Protein AF-A0A3M2CM77-F1 (afdb_monomer)

Secondary structure (DSSP, 8-state):
---------HHHHHHHHHHHHHHHHHHHHHHHHHHHHHHHHHHHSSB--GGGGG--S-TT-SS-SS-TTGGG-B--B-TTT-S--SS-B-TTTSSS-----SSPPPTT-B--SS-SS-TTPBBPTTSPBPEEEETTEEEETTTTEEE-STTTT--SSEEEEE-TTTTSS-TT-EEEEESPPP---EEEEEESTT-EE-SSS-GGG-SS---SSPPPPSEEEETT-EEEEEEES--SS-TT-EEEETTEE---EEEE-SSEEEEEPPTT--EEEEEEEEETTEEPPPEEEEEE-----S------

Nearest PDB structures (foldseek):
  9cgt-assembly1_A  TM=7.234E-01  e=8.329E-04  Niallia circulans
  6aij-assembly1_A  TM=5.170E-01  e=3.655E-05  Paenibacillus macerans
  4jcl-assembly1_A  TM=5.150E-01  e=3.441E-05  Paenibacillus macerans
  5cgt-assembly1_A  TM=5.111E-01  e=7.843E-04  Niallia circulans
  6cgt-assembly1_A  TM=4.700E-01  e=5.057E-03  Niallia circulans

Mean predicted aligned error: 8.44 Å

Foldseek 3Di:
DDDDDDDDPPPVVVVVVVVVVLLVVLLVVQVLLQVLQVVQCVQQLWGAASLALAEDPDPPDPPDQDHQPPPHGFWTHRQQAQATALGHHNQCPDPRHDPDNSDHADPPQFACDPDDAGGSAGAGPQRAGWWKGALQATQGRPFSFHFCPQVGNVDQAIWIKDCPNVNHNDPRIDIDGDGDGHNAFAWRDKDFPFKDADDRGDCLRHSNNPPDDDDDARIEGEAQTKMKIFDAQCAQDCPQKFWDWAPDTQDQWDDDGRTITIGGGHQPDAAWGWTWMDDDPDIYRTGTYGYHHPDPDDPPPDDD

pLDDT: mean 85.24, std 16.32, range [36.62, 98.56]

Radius of gyration: 23.26 Å; Cα contacts (8 Å, |Δi|>4): 661; chains: 1; bounding box: 72×48×80 Å

Sequence (304 aa):
MRGQKRTPLASASFLLGVVLLARAAYAQEMAIIADALNVCALDTTYYVTPEALNDTDDPNANPLYDYISDGGGTWVVPPSEGRFLPTRVNLLTSYHRWRGPYLTFQPGRTQAGIQPYDQGSPLDPWGSPYYLFSPLGLLRGDSGSVTLELYGDFFDRYALVSLGRDGVQSSDDLIYTFGPGVTSFALTSLRGPQVERLGSGLQSLSAAGSQGSPPTPDFRVPAGSVLTIRGVNLGSVQGTARVMWGDIELTNISNWTSREVTVTLPQSLHGLAQLYFIRDAQQTNPIFLEIVDYTAATDWSLYE

Solvent-accessible surface area (backbone atoms only — not comparable to full-atom values): 16755 Å² total; per-residue (Å²): 137,86,83,81,84,83,77,84,72,65,65,61,59,50,53,52,50,54,53,52,53,50,52,53,57,49,55,48,51,51,49,52,54,50,49,29,40,52,52,43,23,71,47,41,59,26,33,62,50,74,38,50,36,50,35,59,91,58,96,77,54,83,91,70,70,61,52,49,56,47,99,64,14,31,53,35,22,42,57,47,54,45,40,38,45,68,56,55,44,36,31,78,76,40,94,39,35,64,79,46,50,57,42,83,73,60,90,90,38,41,36,85,48,84,60,98,54,49,46,37,19,44,38,39,99,68,68,40,57,58,42,48,29,21,43,50,6,30,56,37,61,86,66,27,28,3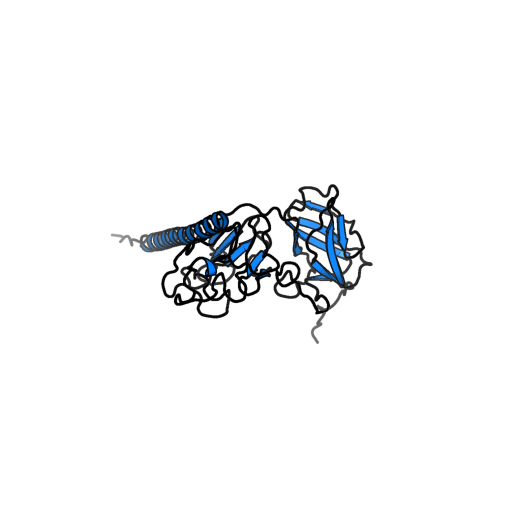2,24,51,50,84,73,18,55,72,43,77,33,27,29,42,34,35,36,38,84,83,62,45,91,56,92,73,40,48,76,47,76,45,82,64,58,51,67,34,53,33,64,52,49,76,43,45,98,62,53,43,73,50,75,65,46,43,65,65,44,26,16,66,60,76,83,83,63,82,84,69,47,37,29,38,31,40,28,48,39,61,40,35,42,30,34,36,62,60,36,72,47,56,85,76,48,44,46,28,47,58,93,43,74,61,78,53,62,82,45,54,32,36,46,41,34,32,35,45,43,56,68,86,47,68,49,76,36,41,36,32,40,38,41,86,97,44,63,32,48,51,42,38,37,27,28,37,77,70,72,93,75,91,83,76,80,71,91,126

Structure (mmCIF, N/CA/C/O backbone):
data_AF-A0A3M2CM77-F1
#
_entry.id   AF-A0A3M2CM77-F1
#
loop_
_atom_site.group_PDB
_atom_site.id
_atom_site.type_symbol
_atom_site.label_atom_id
_atom_site.label_alt_id
_atom_site.label_comp_id
_atom_site.label_asym_id
_atom_site.label_entity_id
_atom_site.label_seq_id
_atom_site.pdbx_PDB_ins_code
_atom_site.Cartn_x
_atom_site.Cartn_y
_atom_site.Cartn_z
_atom_site.occupancy
_atom_site.B_iso_or_equiv
_atom_site.auth_seq_id
_atom_site.auth_comp_id
_atom_site.auth_asym_id
_atom_site.auth_atom_id
_atom_site.pdbx_PDB_model_num
ATOM 1 N N . MET A 1 1 ? -47.331 -2.397 -53.137 1.00 39.34 1 MET A N 1
ATOM 2 C CA . MET A 1 1 ? -45.966 -2.926 -52.918 1.00 39.34 1 MET A CA 1
ATOM 3 C C . MET A 1 1 ? -45.332 -2.137 -51.780 1.00 39.34 1 MET A C 1
ATOM 5 O O . MET A 1 1 ? -45.137 -0.939 -51.924 1.00 39.34 1 MET A O 1
ATOM 9 N N . ARG A 1 2 ? -45.149 -2.759 -50.608 1.00 37.44 2 ARG A N 1
ATOM 10 C CA . ARG A 1 2 ? -44.671 -2.104 -49.377 1.00 37.44 2 ARG A CA 1
ATOM 11 C C . ARG A 1 2 ? -43.145 -2.245 -49.319 1.00 37.44 2 ARG A C 1
ATOM 13 O O . ARG A 1 2 ? -42.649 -3.363 -49.246 1.00 37.44 2 ARG A O 1
ATOM 20 N N . GLY A 1 3 ? -42.421 -1.130 -49.406 1.00 36.72 3 GLY A N 1
ATOM 21 C CA . GLY A 1 3 ? -40.960 -1.097 -49.325 1.00 36.72 3 GLY A CA 1
ATOM 22 C C . GLY A 1 3 ? -40.474 -1.353 -47.899 1.00 36.72 3 GLY A C 1
ATOM 23 O O . GLY A 1 3 ? -40.824 -0.624 -46.973 1.00 36.72 3 GLY A O 1
ATOM 24 N N . GLN A 1 4 ? -39.675 -2.401 -47.730 1.00 41.00 4 GLN A N 1
ATOM 25 C CA . GLN A 1 4 ? -39.045 -2.787 -46.473 1.00 41.00 4 GLN A CA 1
ATOM 26 C C . GLN A 1 4 ? -37.793 -1.916 -46.262 1.00 41.00 4 GLN A C 1
ATOM 28 O O . GLN A 1 4 ? -36.785 -2.092 -46.944 1.00 41.00 4 GLN A O 1
ATOM 33 N N . LYS A 1 5 ? -37.855 -0.944 -45.341 1.00 42.97 5 LYS A N 1
ATOM 34 C CA . LYS A 1 5 ? -36.669 -0.198 -44.888 1.00 42.97 5 LYS A CA 1
ATOM 35 C C . LYS A 1 5 ? -35.782 -1.145 -44.074 1.00 42.97 5 LYS A C 1
ATOM 37 O O . LYS A 1 5 ? -36.190 -1.603 -43.012 1.00 42.97 5 LYS A O 1
ATOM 42 N N . ARG A 1 6 ? -34.582 -1.442 -44.579 1.00 45.00 6 ARG A N 1
ATOM 43 C CA . ARG A 1 6 ? -33.525 -2.128 -43.824 1.00 45.00 6 ARG A CA 1
ATOM 44 C C . ARG A 1 6 ? -32.882 -1.132 -42.856 1.00 45.00 6 ARG A C 1
ATOM 46 O O . ARG A 1 6 ? -32.352 -0.113 -43.287 1.00 45.00 6 ARG A O 1
ATOM 53 N N . THR A 1 7 ? -32.954 -1.419 -41.563 1.00 49.59 7 THR A N 1
ATOM 54 C CA . THR A 1 7 ? -32.218 -0.734 -40.491 1.00 49.59 7 THR A CA 1
ATOM 55 C C . THR A 1 7 ? -30.748 -1.184 -40.476 1.00 49.59 7 THR A C 1
ATOM 57 O O . THR A 1 7 ? -30.478 -2.361 -40.732 1.00 49.59 7 THR A O 1
ATOM 60 N N . PRO A 1 8 ? -29.776 -0.300 -40.178 1.00 44.91 8 PRO A N 1
ATOM 61 C CA . PRO A 1 8 ? -28.363 -0.660 -40.180 1.00 44.91 8 PRO A CA 1
ATOM 62 C C . PRO A 1 8 ? -27.966 -1.275 -38.828 1.00 44.91 8 PRO A C 1
ATOM 64 O O . PRO A 1 8 ? -27.719 -0.559 -37.865 1.00 44.91 8 PRO A O 1
ATOM 67 N N . LEU A 1 9 ? -27.871 -2.607 -38.752 1.00 44.34 9 LEU A N 1
ATOM 68 C CA . LEU A 1 9 ? -27.299 -3.308 -37.586 1.00 44.34 9 LEU A CA 1
ATOM 69 C C . LEU A 1 9 ? -25.754 -3.354 -37.588 1.00 44.34 9 LEU A C 1
ATOM 71 O O . LEU A 1 9 ? -25.153 -3.762 -36.601 1.00 44.34 9 LEU A O 1
ATOM 75 N N . ALA A 1 10 ? -25.088 -2.934 -38.667 1.00 46.38 10 ALA A N 1
ATOM 76 C CA . ALA A 1 10 ? -23.649 -3.161 -38.843 1.00 46.38 10 ALA A CA 1
ATOM 77 C C . ALA A 1 10 ? -22.735 -2.189 -38.064 1.00 46.38 10 ALA A C 1
ATOM 79 O O . ALA A 1 10 ? -21.590 -2.527 -37.779 1.00 46.38 10 ALA A O 1
ATOM 80 N N . SER A 1 11 ? -23.214 -0.995 -37.695 1.00 46.34 11 SER A N 1
ATOM 81 C CA . SER A 1 11 ? -22.338 0.053 -37.139 1.00 46.34 11 SER A CA 1
ATOM 82 C C . SER A 1 11 ? -22.063 -0.094 -35.636 1.00 46.34 11 SER A C 1
ATOM 84 O O . SER A 1 11 ? -21.008 0.323 -35.169 1.00 46.34 11 SER A O 1
ATOM 86 N N . ALA A 1 12 ? -22.981 -0.705 -34.878 1.00 41.75 12 ALA A N 1
ATOM 87 C CA . ALA A 1 12 ? -22.826 -0.896 -33.433 1.00 41.75 12 ALA A CA 1
ATOM 88 C C . ALA A 1 12 ? -21.912 -2.090 -33.100 1.00 41.75 12 ALA A C 1
ATOM 90 O O . ALA A 1 12 ? -21.056 -1.983 -32.228 1.00 41.75 12 ALA A O 1
ATOM 91 N N . SER A 1 13 ? -22.032 -3.202 -33.837 1.00 45.47 13 SER A N 1
ATOM 92 C CA . SER A 1 13 ? -21.181 -4.386 -33.641 1.00 45.47 13 SER A CA 1
ATOM 93 C C . SER A 1 13 ? -19.718 -4.150 -34.027 1.00 45.47 13 SER A C 1
ATOM 95 O O . SER A 1 13 ? -18.834 -4.750 -33.425 1.00 45.47 13 SER A O 1
ATOM 97 N N . PHE A 1 14 ? -19.447 -3.259 -34.986 1.00 42.81 14 PHE A N 1
ATOM 98 C CA . PHE A 1 14 ? -18.078 -2.907 -35.372 1.00 42.81 14 PHE A CA 1
ATOM 99 C C . PHE A 1 14 ? -17.399 -2.015 -34.323 1.00 42.81 14 PHE A C 1
ATOM 101 O O . PHE A 1 14 ? -16.266 -2.288 -33.935 1.00 42.81 14 PHE A O 1
ATOM 108 N N . LEU A 1 15 ? -18.110 -1.011 -33.788 1.00 48.00 15 LEU A N 1
ATOM 109 C CA . LEU A 1 15 ? -17.606 -0.194 -32.677 1.00 48.00 15 LEU A CA 1
ATOM 110 C C . LEU A 1 15 ? -17.345 -1.043 -31.424 1.00 48.00 15 LEU A C 1
ATOM 112 O O . LEU A 1 15 ? -16.303 -0.898 -30.794 1.00 48.00 15 LEU A O 1
ATOM 116 N N . LEU A 1 16 ? -18.260 -1.961 -31.094 1.00 49.06 16 LEU A N 1
ATOM 117 C CA . LEU A 1 16 ? -18.109 -2.854 -29.944 1.00 49.06 16 LEU A CA 1
ATOM 118 C C . LEU A 1 16 ? -16.906 -3.801 -30.111 1.00 49.06 16 LEU A C 1
ATOM 120 O O . LEU A 1 16 ? -16.164 -4.021 -29.159 1.00 49.06 16 LEU A O 1
ATOM 124 N N . GLY A 1 17 ? -16.674 -4.312 -31.327 1.00 36.62 17 GLY A N 1
ATOM 125 C CA . GLY A 1 17 ? -15.521 -5.159 -31.646 1.00 36.62 17 GLY A CA 1
ATOM 126 C C . GLY A 1 17 ? -14.177 -4.430 -31.547 1.00 36.62 17 GLY A C 1
ATOM 127 O O . GLY A 1 17 ? -13.227 -4.980 -30.998 1.00 36.62 17 GLY A O 1
ATOM 128 N N . VAL A 1 18 ? -14.098 -3.178 -32.010 1.00 53.25 18 VAL A N 1
ATOM 129 C CA . VAL A 1 18 ? -12.880 -2.350 -31.903 1.00 53.25 18 VAL A CA 1
ATOM 130 C C . VAL A 1 18 ? -12.582 -1.982 -30.446 1.00 53.25 18 VAL A C 1
ATOM 132 O O . VAL A 1 18 ? -11.432 -2.065 -30.022 1.00 53.25 18 VAL A O 1
ATOM 135 N N . VAL A 1 19 ? -13.607 -1.650 -29.653 1.00 57.06 19 VAL A N 1
ATOM 136 C CA . VAL A 1 19 ? -13.452 -1.350 -28.219 1.00 57.06 19 VAL A CA 1
ATOM 137 C C . VAL A 1 19 ? -12.998 -2.586 -27.430 1.00 57.06 19 VAL A C 1
ATOM 139 O O . VAL A 1 19 ? -12.111 -2.468 -26.587 1.00 57.06 19 VAL A O 1
ATOM 142 N N . LEU A 1 20 ? -13.535 -3.779 -27.722 1.00 57.12 20 LEU A N 1
ATOM 143 C CA . LEU A 1 20 ? -13.089 -5.020 -27.071 1.00 57.12 20 LEU A CA 1
ATOM 144 C C . LEU A 1 20 ? -11.639 -5.391 -27.421 1.00 57.12 20 LEU A C 1
ATOM 146 O O . LEU A 1 20 ? -10.888 -5.794 -26.535 1.00 57.12 20 LEU A O 1
ATOM 150 N N . LEU A 1 21 ? -11.241 -5.252 -28.691 1.00 56.47 21 LEU A N 1
ATOM 151 C CA . LEU A 1 21 ? -9.872 -5.544 -29.137 1.00 56.47 21 LEU A CA 1
ATOM 152 C C . LEU A 1 21 ? -8.853 -4.581 -28.518 1.00 56.47 21 LEU A C 1
ATOM 154 O O . LEU A 1 21 ? -7.779 -5.011 -28.103 1.00 56.47 21 LEU A O 1
ATOM 158 N N . ALA A 1 22 ? -9.210 -3.301 -28.403 1.00 58.28 22 ALA A N 1
ATOM 159 C CA . ALA A 1 22 ? -8.385 -2.300 -27.741 1.00 58.28 22 ALA A CA 1
ATOM 160 C C . ALA A 1 22 ? -8.212 -2.634 -26.248 1.00 58.28 22 ALA A C 1
ATOM 162 O O . ALA A 1 22 ? -7.089 -2.750 -25.769 1.00 58.28 22 ALA A O 1
ATOM 163 N N . ARG A 1 23 ? -9.306 -2.935 -25.532 1.00 65.88 23 ARG A N 1
ATOM 164 C CA . ARG A 1 23 ? -9.262 -3.324 -24.110 1.00 65.88 23 ARG A CA 1
ATOM 165 C C . ARG A 1 23 ? -8.375 -4.553 -23.856 1.00 65.88 23 ARG A C 1
ATOM 167 O O . ARG A 1 23 ? -7.672 -4.595 -22.852 1.00 65.88 23 ARG A O 1
ATOM 174 N N . ALA A 1 24 ? -8.372 -5.524 -24.773 1.00 67.25 24 ALA A N 1
ATOM 175 C CA . ALA A 1 24 ? -7.515 -6.709 -24.693 1.00 67.25 24 ALA A CA 1
ATOM 176 C C . ALA A 1 24 ? -6.024 -6.392 -24.920 1.00 67.25 24 ALA A C 1
ATOM 178 O O . ALA A 1 24 ? -5.176 -6.911 -24.198 1.00 67.25 24 ALA A O 1
ATOM 179 N N . ALA A 1 25 ? -5.697 -5.516 -25.875 1.00 67.19 25 ALA A N 1
ATOM 180 C CA . ALA A 1 25 ? -4.322 -5.067 -26.100 1.00 67.19 25 ALA A CA 1
ATOM 181 C C . ALA A 1 25 ? -3.767 -4.260 -24.910 1.00 67.19 25 ALA A C 1
ATOM 183 O O . ALA A 1 25 ? -2.585 -4.349 -24.599 1.00 67.19 25 ALA A O 1
ATOM 184 N N . TYR A 1 26 ? -4.617 -3.516 -24.204 1.00 77.19 26 TYR A N 1
ATOM 185 C CA . TYR A 1 26 ? -4.196 -2.697 -23.061 1.00 77.19 26 TYR A CA 1
ATOM 186 C C . TYR A 1 26 ? -4.104 -3.488 -21.757 1.00 77.19 26 TYR A C 1
ATOM 188 O O . TYR A 1 26 ? -3.187 -3.275 -20.971 1.00 77.19 26 TYR A O 1
ATOM 196 N N . ALA A 1 27 ? -4.964 -4.493 -21.572 1.00 82.56 27 ALA A N 1
ATOM 197 C CA . ALA A 1 27 ? -4.745 -5.503 -20.540 1.00 82.56 27 ALA A CA 1
ATOM 198 C C . ALA A 1 27 ? -3.404 -6.238 -20.747 1.00 82.56 27 ALA A C 1
ATOM 200 O O . ALA A 1 27 ? -2.727 -6.569 -19.775 1.00 82.56 27 ALA A O 1
ATOM 201 N N . GLN A 1 28 ? -2.986 -6.442 -22.004 1.00 89.12 28 GLN A N 1
ATOM 202 C CA . GLN A 1 28 ? -1.675 -7.007 -22.325 1.00 89.12 28 GLN A CA 1
ATOM 203 C C . GLN A 1 28 ? -0.520 -6.058 -21.961 1.00 89.12 28 GLN A C 1
ATOM 205 O O . GLN A 1 28 ? 0.495 -6.537 -21.462 1.00 89.12 28 GLN A O 1
ATOM 210 N N . GLU A 1 29 ? -0.650 -4.738 -22.159 1.00 91.06 29 GLU A N 1
ATOM 211 C CA . GLU A 1 29 ? 0.365 -3.771 -21.696 1.00 91.06 29 GLU A CA 1
ATOM 212 C C . GLU A 1 29 ? 0.547 -3.838 -20.172 1.00 91.06 29 GLU A C 1
ATOM 214 O O . GLU A 1 29 ? 1.675 -3.938 -19.691 1.00 91.06 29 GLU A O 1
ATOM 219 N N . MET A 1 30 ? -0.550 -3.865 -19.409 1.00 94.94 30 MET A N 1
ATOM 220 C CA . MET A 1 30 ? -0.495 -3.994 -17.947 1.00 94.94 30 MET A CA 1
ATOM 221 C C . MET A 1 30 ? 0.150 -5.314 -17.513 1.00 94.94 30 MET A C 1
ATOM 223 O O . MET A 1 30 ? 0.945 -5.326 -16.575 1.00 94.94 30 MET A O 1
ATOM 227 N N . ALA A 1 31 ? -0.137 -6.412 -18.219 1.00 95.69 31 ALA A N 1
ATOM 228 C CA . ALA A 1 31 ? 0.513 -7.696 -17.977 1.00 95.69 31 ALA A CA 1
ATOM 229 C C . ALA A 1 31 ? 2.031 -7.624 -18.212 1.00 95.69 31 ALA A C 1
ATOM 231 O O . ALA A 1 31 ? 2.792 -8.114 -17.386 1.00 95.69 31 ALA A O 1
ATOM 232 N N . ILE A 1 32 ? 2.480 -6.952 -19.278 1.00 95.69 32 ILE A N 1
ATOM 233 C CA . ILE A 1 32 ? 3.910 -6.762 -19.574 1.00 95.69 32 ILE A CA 1
ATOM 234 C C . ILE A 1 32 ? 4.600 -5.937 -18.478 1.00 95.69 32 ILE A C 1
ATOM 236 O O . ILE A 1 32 ? 5.690 -6.301 -18.041 1.00 95.69 32 ILE A O 1
ATOM 240 N N . ILE A 1 33 ? 3.974 -4.853 -18.004 1.00 96.62 33 ILE A N 1
ATOM 241 C CA . ILE A 1 33 ? 4.519 -4.044 -16.900 1.00 96.62 33 ILE A CA 1
ATOM 242 C C . ILE A 1 33 ? 4.600 -4.885 -15.617 1.00 96.62 33 ILE A C 1
ATOM 244 O O . ILE A 1 33 ? 5.625 -4.882 -14.937 1.00 96.62 33 ILE A O 1
ATOM 248 N N . ALA A 1 34 ? 3.549 -5.642 -15.294 1.00 97.44 34 ALA A N 1
ATOM 249 C CA . ALA A 1 34 ? 3.532 -6.528 -14.132 1.00 97.44 34 ALA A CA 1
ATOM 250 C C . ALA A 1 34 ? 4.599 -7.633 -14.215 1.00 97.44 34 ALA A C 1
ATOM 252 O O . ALA A 1 34 ? 5.249 -7.941 -13.215 1.00 97.44 34 ALA A O 1
ATOM 253 N N . ASP A 1 35 ? 4.814 -8.214 -15.395 1.00 97.88 35 ASP A N 1
ATOM 254 C CA . ASP A 1 35 ? 5.862 -9.208 -15.621 1.00 97.88 35 ASP A CA 1
ATOM 255 C C . ASP A 1 35 ? 7.255 -8.591 -15.469 1.00 97.88 35 ASP A C 1
ATOM 257 O O . ASP A 1 35 ? 8.105 -9.178 -14.801 1.00 97.88 35 ASP A O 1
ATOM 261 N N . ALA A 1 36 ? 7.476 -7.379 -15.987 1.00 97.94 36 ALA A N 1
ATOM 262 C CA . ALA A 1 36 ? 8.719 -6.639 -15.781 1.00 97.94 36 ALA A CA 1
ATOM 263 C C . ALA A 1 36 ? 8.979 -6.359 -14.290 1.00 97.94 36 ALA A C 1
ATOM 265 O O . ALA A 1 36 ? 10.097 -6.562 -13.817 1.00 97.94 36 ALA A O 1
ATOM 266 N N . LEU A 1 37 ? 7.948 -5.988 -13.520 1.00 97.81 37 LEU A N 1
ATOM 267 C CA . LEU A 1 37 ? 8.046 -5.846 -12.062 1.00 97.81 37 LEU A CA 1
ATOM 268 C C . LEU A 1 37 ? 8.407 -7.172 -11.384 1.00 97.81 37 LEU A C 1
ATOM 270 O O . LEU A 1 37 ? 9.258 -7.196 -10.497 1.00 97.81 37 LEU A O 1
ATOM 274 N N . ASN A 1 38 ? 7.803 -8.287 -11.801 1.00 97.62 38 ASN A N 1
ATOM 275 C CA . ASN A 1 38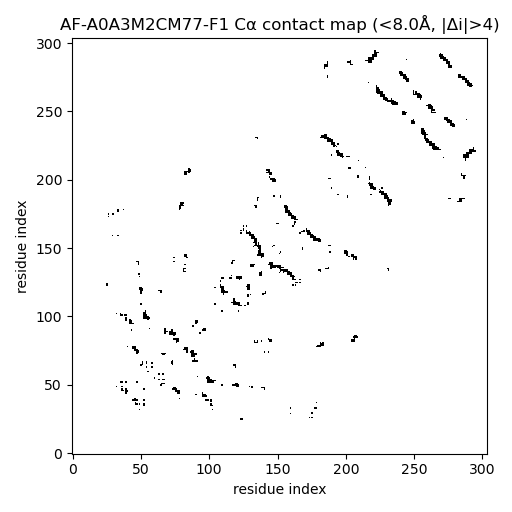 ? 8.127 -9.610 -11.261 1.00 97.62 38 ASN A CA 1
ATOM 276 C C . ASN A 1 38 ? 9.572 -10.022 -11.565 1.00 97.62 38 ASN A C 1
ATOM 278 O O . ASN A 1 38 ? 10.252 -10.519 -10.670 1.00 97.62 38 ASN A O 1
ATOM 282 N N . VAL A 1 39 ? 10.062 -9.792 -12.785 1.00 97.31 39 VAL A N 1
ATOM 283 C CA . VAL A 1 39 ? 11.462 -10.067 -13.149 1.00 97.31 39 VAL A CA 1
ATOM 284 C C . VAL A 1 39 ? 12.411 -9.166 -12.360 1.00 97.31 39 VAL A C 1
ATOM 286 O O . VAL A 1 39 ? 13.368 -9.669 -11.774 1.00 97.31 39 VAL A O 1
ATOM 289 N N . CYS A 1 40 ? 12.097 -7.873 -12.241 1.00 96.81 40 CYS A N 1
ATOM 290 C CA . CYS A 1 40 ? 12.839 -6.948 -11.389 1.00 96.81 40 CYS A CA 1
ATOM 291 C C . CYS A 1 40 ? 12.939 -7.465 -9.950 1.00 96.81 40 CYS A C 1
ATOM 293 O O . CYS A 1 40 ? 14.027 -7.480 -9.375 1.00 96.81 40 CYS A O 1
ATOM 295 N N . ALA A 1 41 ? 11.837 -7.947 -9.374 1.00 96.75 41 ALA A N 1
ATOM 296 C CA . ALA A 1 41 ? 11.839 -8.508 -8.028 1.00 96.75 41 ALA A CA 1
ATOM 297 C C . ALA A 1 41 ? 12.620 -9.823 -7.916 1.00 96.75 41 ALA A C 1
ATOM 299 O O . ALA A 1 41 ? 13.196 -10.086 -6.864 1.00 96.75 41 ALA A O 1
ATOM 300 N N . LEU A 1 42 ? 12.691 -10.640 -8.968 1.00 95.62 42 LEU A N 1
ATOM 301 C CA . LEU A 1 42 ? 13.540 -11.836 -8.972 1.00 95.62 42 LEU A CA 1
ATOM 302 C C . LEU A 1 42 ? 15.031 -11.483 -8.949 1.00 95.62 42 LEU A C 1
ATOM 304 O O . LEU A 1 42 ? 15.800 -12.147 -8.255 1.00 95.62 42 LEU A O 1
ATOM 308 N N . ASP A 1 43 ? 15.435 -10.443 -9.676 1.00 95.88 43 ASP A N 1
ATOM 309 C CA . ASP A 1 43 ? 16.836 -10.024 -9.744 1.00 95.88 43 ASP A CA 1
ATOM 310 C C . ASP A 1 43 ? 17.263 -9.195 -8.526 1.00 95.88 43 ASP A C 1
ATOM 312 O O . ASP A 1 43 ? 18.370 -9.382 -8.017 1.00 95.88 43 ASP A O 1
ATOM 316 N N . THR A 1 44 ? 16.382 -8.309 -8.048 1.00 96.31 44 THR A N 1
ATOM 317 C CA . THR A 1 44 ? 16.694 -7.301 -7.020 1.00 96.31 44 THR A CA 1
ATOM 318 C C . THR A 1 44 ? 16.131 -7.613 -5.641 1.00 96.31 44 THR A C 1
ATOM 320 O O . THR A 1 44 ? 16.518 -6.960 -4.679 1.00 96.31 44 THR A O 1
ATOM 323 N N . THR A 1 45 ? 15.237 -8.599 -5.515 1.00 96.12 45 THR A N 1
ATOM 324 C CA . THR A 1 45 ? 14.384 -8.867 -4.334 1.00 96.12 45 THR A CA 1
ATOM 325 C C . THR A 1 45 ? 13.332 -7.798 -4.033 1.00 96.12 45 THR A C 1
ATOM 327 O O . THR A 1 45 ? 12.580 -7.939 -3.066 1.00 96.12 45 THR A O 1
ATOM 330 N N . TYR A 1 46 ? 13.218 -6.770 -4.878 1.00 96.75 46 TYR A N 1
ATOM 331 C CA . TYR A 1 46 ? 12.310 -5.651 -4.672 1.00 96.75 46 TYR A CA 1
ATOM 332 C C . TYR A 1 46 ? 11.435 -5.360 -5.890 1.00 96.75 46 TYR A C 1
ATOM 334 O O . TYR A 1 46 ? 11.858 -5.477 -7.040 1.00 96.75 46 TYR A O 1
ATOM 342 N N . TYR A 1 47 ? 10.219 -4.893 -5.626 1.00 97.44 47 TYR A N 1
ATOM 343 C CA . TYR A 1 47 ? 9.514 -4.065 -6.590 1.00 97.44 47 TYR A CA 1
ATOM 344 C C . TYR A 1 47 ? 10.053 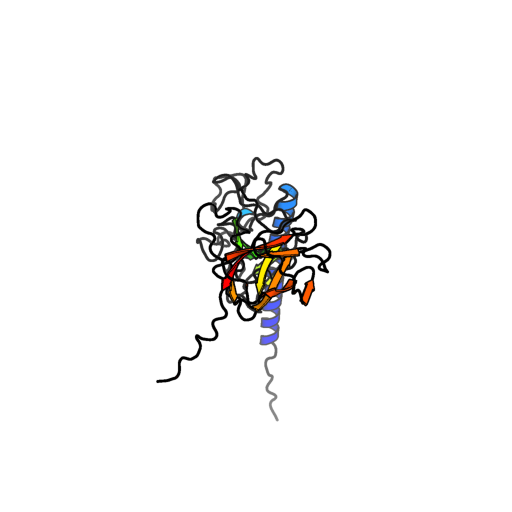-2.637 -6.549 1.00 97.44 47 TYR A C 1
ATOM 346 O O . TYR A 1 47 ? 10.436 -2.127 -5.496 1.00 97.44 47 TYR A O 1
ATOM 354 N N . VAL A 1 48 ? 10.035 -2.004 -7.713 1.00 95.00 48 VAL A N 1
ATOM 355 C CA . VAL A 1 48 ? 10.197 -0.562 -7.903 1.00 95.00 48 VAL A CA 1
ATOM 356 C C . VAL A 1 48 ? 8.885 -0.007 -8.441 1.00 95.00 48 VAL A C 1
ATOM 358 O O . VAL A 1 48 ? 7.992 -0.765 -8.832 1.00 95.00 48 VAL A O 1
ATOM 361 N N . THR A 1 49 ? 8.736 1.305 -8.449 1.00 92.62 49 THR A N 1
ATOM 362 C CA . THR A 1 49 ? 7.634 1.946 -9.161 1.00 92.62 49 THR A CA 1
ATOM 363 C C . THR A 1 49 ? 7.869 1.898 -10.681 1.00 92.62 49 THR A C 1
ATOM 365 O O . THR A 1 49 ? 9.012 1.727 -11.121 1.00 92.62 49 THR A O 1
ATOM 368 N N . PRO A 1 50 ? 6.805 1.918 -11.512 1.00 93.94 50 PRO A N 1
ATOM 369 C CA . PRO A 1 50 ? 6.918 1.577 -12.932 1.00 93.94 50 PRO A CA 1
ATOM 370 C C . PRO A 1 50 ? 7.904 2.441 -13.728 1.00 93.94 50 PRO A C 1
ATOM 372 O O . PRO A 1 50 ? 8.531 1.930 -14.650 1.00 93.94 50 PRO A O 1
ATOM 375 N N . GLU A 1 51 ? 8.065 3.711 -13.371 1.00 90.81 51 GLU A N 1
ATOM 376 C CA . GLU A 1 51 ? 9.007 4.658 -13.968 1.00 90.81 51 GLU A CA 1
ATOM 377 C C . GLU A 1 51 ? 10.453 4.164 -13.962 1.00 90.81 51 GLU A C 1
ATOM 379 O O . GLU A 1 51 ? 11.152 4.435 -14.922 1.00 90.81 51 GLU A O 1
ATOM 384 N N . ALA A 1 52 ? 10.885 3.383 -12.967 1.00 92.06 52 ALA A N 1
ATOM 385 C CA . ALA A 1 52 ? 12.261 2.892 -12.902 1.00 92.06 52 ALA A CA 1
ATOM 386 C C . ALA A 1 52 ? 12.516 1.694 -13.836 1.00 92.06 52 ALA A C 1
ATOM 388 O O . ALA A 1 52 ? 13.658 1.315 -14.071 1.00 92.06 52 ALA A O 1
ATOM 389 N N . LEU A 1 53 ? 11.479 1.042 -14.382 1.00 94.00 53 LEU A N 1
ATOM 390 C CA . LEU A 1 53 ? 11.646 -0.196 -15.164 1.00 94.00 53 LEU A CA 1
ATOM 391 C C . LEU A 1 53 ? 12.421 -0.007 -16.474 1.00 94.00 53 LEU A C 1
ATOM 393 O O . LEU A 1 53 ? 12.955 -0.990 -17.002 1.00 94.00 53 LEU A O 1
ATOM 397 N N . ASN A 1 54 ? 12.470 1.219 -16.997 1.00 91.25 54 ASN A N 1
ATOM 398 C CA . ASN A 1 54 ? 13.216 1.570 -18.204 1.00 91.25 54 ASN A CA 1
ATOM 399 C C . ASN A 1 54 ? 14.651 2.032 -17.934 1.00 91.25 54 ASN A C 1
ATOM 401 O O . ASN A 1 54 ? 15.360 2.332 -18.898 1.00 91.25 54 ASN A O 1
ATOM 405 N N . ASP A 1 55 ? 15.089 2.038 -16.676 1.00 90.94 55 ASP A N 1
ATOM 406 C CA . ASP A 1 55 ? 16.445 2.425 -16.324 1.00 90.94 55 ASP A CA 1
ATOM 407 C C . ASP A 1 55 ? 17.480 1.403 -16.777 1.00 90.94 55 ASP A C 1
ATOM 409 O O . ASP A 1 55 ? 17.319 0.182 -16.666 1.00 90.94 55 ASP A O 1
ATOM 413 N N . THR A 1 56 ? 18.596 1.942 -17.251 1.00 88.50 56 THR A N 1
ATOM 414 C CA . THR A 1 56 ? 19.762 1.180 -17.703 1.00 88.50 56 THR A CA 1
ATOM 415 C C . THR A 1 56 ? 20.895 1.277 -16.678 1.00 88.50 56 THR A C 1
ATOM 417 O O . THR A 1 56 ? 20.692 1.771 -15.574 1.00 88.50 56 THR A O 1
ATOM 420 N N . ASP A 1 57 ? 22.089 0.793 -17.010 1.00 85.88 57 ASP A N 1
ATOM 421 C CA . ASP A 1 57 ? 23.317 1.062 -16.254 1.00 85.88 57 ASP A CA 1
ATOM 422 C C . ASP A 1 57 ? 24.092 2.292 -16.774 1.00 85.88 57 ASP A C 1
ATOM 424 O O . ASP A 1 57 ? 25.154 2.625 -16.236 1.00 85.88 57 ASP A O 1
ATOM 428 N N . ASP A 1 58 ? 23.567 2.983 -17.795 1.00 85.19 58 ASP A N 1
ATOM 429 C CA . ASP A 1 58 ? 24.093 4.253 -18.292 1.00 85.19 58 ASP A CA 1
ATOM 430 C C . ASP A 1 58 ? 23.397 5.440 -17.597 1.00 85.19 58 ASP A C 1
ATOM 432 O O . ASP A 1 58 ? 22.230 5.729 -17.888 1.00 85.19 58 ASP A O 1
ATOM 436 N N . PRO A 1 59 ? 24.108 6.193 -16.734 1.00 78.69 59 PRO A N 1
ATOM 437 C CA . PRO A 1 59 ? 23.563 7.379 -16.076 1.00 78.69 59 PRO A CA 1
ATOM 438 C C . PRO A 1 59 ? 23.324 8.559 -17.033 1.00 78.69 59 PRO A C 1
ATOM 440 O O . PRO A 1 59 ? 22.873 9.610 -16.590 1.00 78.69 59 PRO A O 1
ATOM 443 N N . ASN A 1 60 ? 23.661 8.437 -18.322 1.00 81.62 60 ASN A N 1
ATOM 444 C CA . ASN A 1 60 ? 23.478 9.486 -19.331 1.00 81.62 60 ASN A CA 1
ATOM 445 C C . ASN A 1 60 ? 22.368 9.164 -20.343 1.00 81.62 60 ASN A C 1
ATOM 447 O O . ASN A 1 60 ? 22.273 9.832 -21.378 1.00 81.62 60 ASN A O 1
ATOM 451 N N . ALA A 1 61 ? 21.539 8.149 -20.074 1.00 78.12 61 ALA A N 1
ATOM 452 C CA . ALA A 1 61 ? 20.374 7.847 -20.898 1.00 78.12 61 ALA A CA 1
ATOM 453 C C . ALA A 1 61 ? 19.443 9.075 -21.028 1.00 78.12 61 ALA A C 1
ATOM 455 O O . ALA A 1 61 ? 19.421 9.960 -20.176 1.00 78.12 61 ALA A O 1
ATOM 456 N N . ASN A 1 62 ? 18.681 9.169 -22.122 1.00 73.06 62 ASN A N 1
ATOM 457 C CA . ASN A 1 62 ? 17.786 10.301 -22.378 1.00 73.06 62 ASN A CA 1
ATOM 458 C C . ASN A 1 62 ? 16.421 9.821 -22.915 1.00 73.06 62 ASN A C 1
ATOM 460 O O . ASN A 1 62 ? 16.408 9.120 -23.932 1.00 73.06 62 ASN A O 1
ATOM 464 N N . PRO A 1 63 ? 15.286 10.238 -22.319 1.00 68.00 63 PRO A N 1
ATOM 465 C CA . PRO A 1 63 ? 15.178 11.004 -21.072 1.00 68.00 63 PRO A CA 1
ATOM 466 C C . PRO A 1 63 ? 15.487 10.137 -19.847 1.00 68.00 63 PRO A C 1
ATOM 468 O O . PRO A 1 63 ? 15.084 8.978 -19.797 1.00 68.00 63 PRO A O 1
ATOM 471 N N . LEU A 1 64 ? 16.176 10.716 -18.864 1.00 72.75 64 LEU A N 1
ATOM 472 C CA . LEU A 1 64 ? 16.387 10.122 -17.545 1.00 72.75 64 LEU A CA 1
ATOM 473 C C . LEU A 1 64 ? 15.583 10.931 -16.530 1.00 72.75 64 LEU A C 1
ATOM 475 O O . LEU A 1 64 ? 15.812 12.134 -16.395 1.00 72.75 64 LEU A O 1
ATOM 479 N N . TYR A 1 65 ? 14.608 10.288 -15.890 1.00 74.31 65 TYR A N 1
ATOM 480 C CA . TYR A 1 65 ? 13.683 10.949 -14.965 1.00 74.31 65 TYR A CA 1
ATOM 481 C C . TYR A 1 65 ? 14.016 10.651 -13.494 1.00 74.31 65 TYR A C 1
ATOM 483 O O . TYR A 1 65 ? 14.113 11.593 -12.715 1.00 74.31 65 TYR A O 1
ATOM 491 N N . ASP A 1 66 ? 14.287 9.393 -13.139 1.00 72.69 66 ASP A N 1
ATOM 492 C CA . ASP A 1 66 ? 14.891 8.983 -11.862 1.00 72.69 66 ASP A CA 1
ATOM 493 C C . ASP A 1 66 ? 15.813 7.811 -12.160 1.00 72.69 66 ASP A C 1
ATOM 495 O O . ASP A 1 66 ? 15.336 6.800 -12.647 1.00 72.69 66 ASP A O 1
ATOM 499 N N . TYR A 1 67 ? 17.115 7.956 -11.922 1.00 81.88 67 TYR A N 1
ATOM 500 C CA . TYR A 1 67 ? 18.058 6.865 -12.143 1.00 81.88 67 TYR A CA 1
ATOM 501 C C . TYR A 1 67 ? 18.155 6.014 -10.881 1.00 81.88 67 TYR A C 1
ATOM 503 O O . TYR A 1 67 ? 18.407 6.546 -9.801 1.00 81.88 67 TYR A O 1
ATOM 511 N N . ILE A 1 68 ? 18.101 4.690 -11.012 1.00 88.50 68 ILE A N 1
ATOM 512 C CA . ILE A 1 68 ? 18.205 3.705 -9.914 1.00 88.50 68 ILE A CA 1
ATOM 513 C C . ILE A 1 68 ? 19.369 3.877 -8.914 1.00 88.50 68 ILE A C 1
ATOM 515 O O . ILE A 1 68 ? 19.390 3.216 -7.866 1.00 88.50 68 ILE A O 1
ATOM 519 N N . SER A 1 69 ? 20.368 4.711 -9.211 1.00 87.06 69 SER A N 1
ATOM 520 C CA . SER A 1 69 ? 21.447 5.061 -8.281 1.00 87.06 69 SER A CA 1
ATOM 521 C C . SER A 1 69 ? 21.591 6.555 -7.970 1.00 87.06 69 SER A C 1
ATOM 523 O O . SER A 1 69 ? 22.507 6.912 -7.227 1.00 87.06 69 SER A O 1
ATOM 525 N N . ASP A 1 70 ? 20.752 7.428 -8.526 1.00 81.56 70 ASP A N 1
ATOM 526 C CA . ASP A 1 70 ? 20.837 8.871 -8.286 1.00 81.56 70 ASP A CA 1
ATOM 527 C C . ASP A 1 70 ? 20.394 9.235 -6.863 1.00 81.56 70 ASP A C 1
ATOM 529 O O . ASP A 1 70 ? 19.561 8.568 -6.252 1.00 81.56 70 ASP A O 1
ATOM 533 N N . GLY A 1 71 ? 21.003 10.269 -6.278 1.00 76.75 71 GLY A N 1
ATOM 534 C CA . GLY A 1 71 ? 20.639 10.773 -4.950 1.00 76.75 71 GLY A CA 1
ATOM 535 C C . GLY A 1 71 ? 20.604 9.713 -3.836 1.00 76.75 71 GLY A C 1
ATOM 536 O O . GLY A 1 71 ? 19.794 9.825 -2.916 1.00 76.75 71 GLY A O 1
ATOM 537 N N . GLY A 1 72 ? 21.436 8.667 -3.922 1.00 80.81 72 GLY A N 1
ATOM 538 C CA . GLY A 1 72 ? 21.523 7.594 -2.921 1.00 80.81 72 GLY A CA 1
ATOM 539 C C . GLY A 1 72 ? 20.781 6.294 -3.257 1.00 80.81 72 GLY A C 1
ATOM 540 O O . GLY A 1 72 ? 20.850 5.360 -2.459 1.00 80.81 72 GLY A O 1
ATOM 541 N N . GLY A 1 73 ? 20.127 6.184 -4.418 1.00 90.00 73 GLY A N 1
ATOM 542 C CA . GLY A 1 73 ? 19.423 4.970 -4.853 1.00 90.00 73 GLY A CA 1
ATOM 543 C C . GLY A 1 73 ? 18.002 5.249 -5.318 1.00 90.00 73 GLY A C 1
ATOM 544 O O . GLY A 1 73 ? 17.645 6.401 -5.450 1.00 90.00 73 GLY A O 1
ATOM 545 N N . THR A 1 74 ? 17.167 4.224 -5.474 1.00 91.75 74 THR A N 1
ATOM 546 C CA . THR A 1 74 ? 15.722 4.388 -5.722 1.00 91.75 74 THR A CA 1
ATOM 547 C C . THR A 1 74 ? 14.891 3.853 -4.556 1.00 91.75 74 THR A C 1
ATOM 549 O O . THR A 1 74 ? 15.395 3.125 -3.691 1.00 91.75 74 THR A O 1
ATOM 552 N N . TRP A 1 75 ? 13.622 4.243 -4.489 1.00 92.88 75 TRP A N 1
ATOM 553 C CA . TRP A 1 75 ? 12.691 3.700 -3.510 1.00 92.88 75 TRP A CA 1
ATOM 554 C C . TRP A 1 75 ? 12.258 2.296 -3.919 1.00 92.88 75 TRP A C 1
ATOM 556 O O . TRP A 1 75 ? 11.809 2.053 -5.034 1.00 92.88 75 TRP A O 1
ATOM 566 N N . VAL A 1 76 ? 12.389 1.357 -2.987 1.00 95.25 76 VAL A N 1
ATOM 567 C CA . VAL A 1 76 ? 12.150 -0.062 -3.248 1.00 95.25 76 VAL A CA 1
ATOM 568 C C . VAL A 1 76 ? 11.141 -0.636 -2.268 1.00 95.25 76 VAL A C 1
ATOM 570 O O . VAL A 1 76 ? 11.113 -0.262 -1.094 1.00 95.25 76 VAL A O 1
ATOM 573 N N . VAL A 1 77 ? 10.322 -1.567 -2.747 1.00 96.44 77 VAL A N 1
ATOM 574 C CA . VAL A 1 77 ? 9.264 -2.232 -1.986 1.00 96.44 77 VAL A CA 1
ATOM 575 C C . VAL A 1 77 ? 9.563 -3.727 -1.912 1.00 96.44 77 VAL A C 1
ATOM 577 O O . VAL A 1 77 ? 9.498 -4.409 -2.937 1.00 96.44 77 VAL A O 1
ATOM 580 N N . PRO A 1 78 ? 9.837 -4.293 -0.725 1.00 96.00 78 PRO A N 1
ATOM 581 C CA . PRO A 1 78 ? 9.865 -5.740 -0.564 1.00 96.00 78 PRO A CA 1
ATOM 582 C C . PRO A 1 78 ? 8.478 -6.321 -0.902 1.00 96.00 78 PRO A C 1
ATOM 584 O O . PRO A 1 78 ? 7.485 -5.877 -0.310 1.00 96.00 78 PRO A O 1
ATOM 587 N N . PRO A 1 79 ? 8.366 -7.319 -1.804 1.00 95.81 79 PRO A N 1
ATOM 588 C CA . PRO A 1 79 ? 7.070 -7.851 -2.240 1.00 95.81 79 PRO A CA 1
ATOM 589 C C . PRO A 1 79 ? 6.197 -8.391 -1.098 1.00 95.81 79 PRO A C 1
ATOM 591 O O . PRO A 1 79 ? 4.974 -8.332 -1.146 1.00 95.81 79 PRO A O 1
ATOM 594 N N . SER A 1 80 ? 6.811 -8.909 -0.033 1.00 94.69 80 SER A N 1
ATOM 595 C CA . SER A 1 80 ? 6.094 -9.381 1.156 1.00 94.69 80 SER A CA 1
ATOM 596 C C . SER A 1 80 ? 5.615 -8.256 2.076 1.00 94.69 80 SER A C 1
ATOM 598 O O . SER A 1 80 ? 4.753 -8.496 2.920 1.00 94.69 80 SER A O 1
ATOM 600 N N . GLU A 1 81 ? 6.171 -7.046 1.961 1.00 93.88 81 GLU A N 1
ATOM 601 C CA . GLU A 1 81 ? 5.905 -5.945 2.889 1.00 93.88 81 GLU A CA 1
ATOM 602 C C . GLU A 1 81 ? 4.867 -4.942 2.384 1.00 93.88 81 GLU A C 1
ATOM 604 O O . GLU A 1 81 ? 4.122 -4.391 3.196 1.00 93.88 81 GLU A O 1
ATOM 609 N N . GLY A 1 82 ? 4.788 -4.698 1.074 1.00 94.06 82 GLY A N 1
ATOM 610 C CA . GLY A 1 82 ? 3.795 -3.780 0.502 1.00 94.06 82 GLY A CA 1
ATOM 611 C C . GLY A 1 82 ? 4.060 -2.288 0.723 1.00 94.06 82 GLY A C 1
ATOM 612 O O . GLY A 1 82 ? 3.234 -1.477 0.315 1.00 94.06 82 GLY A O 1
ATOM 613 N N . ARG A 1 83 ? 5.174 -1.913 1.355 1.00 93.56 83 ARG A N 1
ATOM 614 C CA . ARG A 1 83 ? 5.590 -0.523 1.608 1.00 93.56 83 ARG A CA 1
ATOM 615 C C . ARG A 1 83 ? 7.049 -0.320 1.225 1.00 93.56 83 ARG A C 1
ATOM 617 O O . ARG A 1 83 ? 7.804 -1.289 1.152 1.00 93.56 83 ARG A O 1
ATOM 624 N N . PHE A 1 84 ? 7.437 0.932 1.025 1.00 94.25 84 PHE A N 1
ATOM 625 C CA . PHE A 1 84 ? 8.824 1.284 0.753 1.00 94.25 84 PHE A CA 1
ATOM 626 C C . PHE A 1 84 ? 9.729 1.017 1.958 1.00 94.25 84 PHE A C 1
ATOM 628 O O . PHE A 1 84 ? 9.314 1.164 3.112 1.00 94.25 84 PHE A O 1
ATOM 635 N N . LEU A 1 85 ? 10.979 0.634 1.688 1.00 92.62 85 LEU A N 1
ATOM 636 C CA . LEU A 1 85 ? 12.020 0.629 2.713 1.00 92.62 85 LEU A CA 1
ATOM 637 C C . LEU A 1 85 ? 12.292 2.057 3.211 1.00 92.62 85 LEU A C 1
ATOM 639 O O . LEU A 1 85 ? 12.229 2.978 2.403 1.00 92.62 85 LEU A O 1
ATOM 643 N N . PRO A 1 86 ? 12.691 2.252 4.486 1.00 88.88 86 PRO A N 1
ATOM 644 C CA . PRO A 1 86 ? 12.943 3.583 5.055 1.00 88.88 86 PRO A CA 1
ATOM 645 C C . PRO A 1 86 ? 14.038 4.399 4.355 1.00 88.88 86 PRO A C 1
ATOM 647 O O . PRO A 1 86 ? 14.139 5.609 4.539 1.00 88.88 86 PRO A O 1
ATOM 650 N N . THR A 1 87 ? 14.892 3.743 3.572 1.00 89.81 87 THR A N 1
ATOM 651 C CA . THR A 1 87 ? 15.998 4.371 2.850 1.00 89.81 87 THR A CA 1
ATOM 652 C C . THR A 1 87 ? 15.996 3.924 1.399 1.00 89.81 87 THR A C 1
ATOM 654 O O . THR A 1 87 ? 15.773 2.743 1.120 1.00 89.81 87 THR A O 1
ATOM 657 N N . ARG A 1 88 ? 16.326 4.849 0.492 1.00 91.81 88 ARG A N 1
ATOM 658 C CA . ARG A 1 88 ? 16.604 4.528 -0.913 1.00 91.81 88 ARG A CA 1
ATOM 659 C C . ARG A 1 88 ? 17.734 3.497 -1.005 1.00 91.81 88 ARG A C 1
ATOM 661 O O . ARG A 1 88 ? 18.635 3.471 -0.163 1.00 91.81 88 ARG A O 1
ATOM 668 N N . VAL A 1 89 ? 17.672 2.641 -2.020 1.00 93.12 89 VAL A N 1
ATOM 669 C CA . VAL A 1 89 ? 18.639 1.562 -2.248 1.00 93.12 89 VAL A CA 1
ATOM 670 C C . VAL A 1 89 ? 19.303 1.755 -3.599 1.00 93.12 89 VAL A C 1
ATOM 672 O O . VAL A 1 89 ? 18.636 1.836 -4.626 1.00 93.12 89 VAL A O 1
ATOM 675 N N . ASN A 1 90 ? 20.634 1.808 -3.611 1.00 93.69 90 ASN A N 1
ATOM 676 C CA . ASN A 1 90 ? 21.400 1.815 -4.851 1.00 93.69 90 ASN A CA 1
ATOM 677 C C . ASN A 1 90 ? 21.386 0.411 -5.472 1.00 93.69 90 ASN A C 1
ATOM 679 O O . ASN A 1 90 ? 22.129 -0.483 -5.052 1.00 93.69 90 ASN A O 1
ATOM 683 N N . LEU A 1 91 ? 20.548 0.220 -6.491 1.00 93.75 91 LEU A N 1
ATOM 684 C CA . LEU A 1 91 ? 20.344 -1.095 -7.098 1.00 93.75 91 LEU A CA 1
ATOM 685 C C . LEU A 1 91 ? 21.509 -1.552 -7.992 1.00 93.75 91 LEU A C 1
ATOM 687 O O . LEU A 1 91 ? 21.645 -2.754 -8.216 1.00 93.75 91 LEU A O 1
ATOM 691 N N . LEU A 1 92 ? 22.408 -0.657 -8.420 1.00 91.38 92 LEU A N 1
ATOM 692 C CA . LEU A 1 92 ? 23.609 -1.021 -9.194 1.00 91.38 92 LEU A CA 1
ATOM 693 C C . LEU A 1 92 ? 24.691 -1.692 -8.339 1.00 91.38 92 LEU A C 1
ATOM 695 O O . LEU A 1 92 ? 25.464 -2.519 -8.826 1.00 91.38 92 LEU A O 1
ATOM 699 N N . THR A 1 93 ? 24.764 -1.326 -7.057 1.00 90.00 93 THR A N 1
ATOM 700 C CA . THR A 1 93 ? 25.821 -1.787 -6.135 1.00 90.00 93 THR A CA 1
ATOM 701 C C . THR A 1 93 ? 25.328 -2.742 -5.054 1.00 90.00 93 THR A C 1
ATOM 703 O O . THR A 1 93 ? 26.143 -3.317 -4.330 1.00 90.00 93 THR A O 1
ATOM 706 N N . SER A 1 94 ? 24.015 -2.954 -4.962 1.00 87.94 94 SER A N 1
ATOM 707 C CA . SER A 1 94 ? 23.411 -3.915 -4.042 1.00 87.94 94 SER A CA 1
ATOM 708 C C . SER A 1 94 ? 23.860 -5.364 -4.320 1.00 87.94 94 SER A C 1
ATOM 710 O O . SER A 1 94 ? 24.431 -5.686 -5.366 1.00 87.94 94 SER A O 1
ATOM 712 N N . TYR A 1 95 ? 23.624 -6.264 -3.359 1.00 87.75 95 TYR A N 1
ATOM 713 C CA . TYR A 1 95 ? 23.929 -7.691 -3.527 1.00 87.75 95 TYR A CA 1
ATOM 714 C C . TYR A 1 95 ? 23.084 -8.323 -4.649 1.00 87.75 95 TYR A C 1
ATOM 716 O O . TYR A 1 95 ? 23.598 -9.082 -5.471 1.00 87.75 95 TYR A O 1
ATOM 724 N N . HIS A 1 96 ? 21.806 -7.948 -4.706 1.00 90.69 96 HIS A N 1
ATOM 725 C CA . HIS A 1 96 ? 20.839 -8.339 -5.726 1.00 90.69 96 HIS A CA 1
ATOM 726 C C . HIS A 1 96 ? 20.710 -7.219 -6.761 1.00 90.69 96 HIS A C 1
ATOM 728 O O . HIS A 1 96 ? 19.913 -6.296 -6.615 1.00 90.69 96 HIS A O 1
ATOM 734 N N . ARG A 1 97 ? 21.588 -7.265 -7.766 1.00 91.62 97 ARG A N 1
ATOM 735 C CA . ARG A 1 97 ? 21.813 -6.143 -8.682 1.00 91.62 97 ARG A CA 1
ATOM 736 C C . ARG A 1 97 ? 20.688 -5.960 -9.686 1.00 91.62 97 ARG A C 1
ATOM 738 O O . ARG A 1 97 ? 20.148 -6.930 -10.210 1.00 91.62 97 ARG A O 1
ATOM 745 N N . TRP A 1 98 ? 20.454 -4.701 -10.035 1.00 95.06 98 TRP A N 1
ATOM 746 C CA . TRP A 1 98 ? 19.694 -4.330 -11.219 1.00 95.06 98 TRP A CA 1
ATOM 747 C C . TRP A 1 98 ? 20.288 -4.961 -12.483 1.00 95.06 98 TRP A C 1
ATOM 749 O O . TRP A 1 98 ? 21.501 -4.910 -12.698 1.00 95.06 98 TRP A O 1
ATOM 759 N N . ARG A 1 99 ? 19.425 -5.540 -13.321 1.00 93.69 99 ARG A N 1
ATOM 760 C CA . ARG A 1 99 ? 19.755 -6.088 -14.646 1.00 93.69 99 ARG A CA 1
ATOM 761 C C . ARG A 1 99 ? 18.895 -5.502 -15.760 1.00 93.69 99 ARG A C 1
ATOM 763 O O . ARG A 1 99 ? 18.853 -6.056 -16.857 1.00 93.69 99 ARG A O 1
ATOM 770 N N . GLY A 1 100 ? 18.183 -4.422 -15.451 1.00 90.00 100 GLY A N 1
ATOM 771 C CA . GLY A 1 100 ? 17.342 -3.741 -16.413 1.00 90.00 100 GLY A CA 1
ATOM 772 C C . GLY A 1 100 ? 18.142 -3.057 -17.535 1.00 90.00 100 GLY A C 1
ATOM 773 O O . GLY A 1 100 ? 19.373 -3.119 -17.563 1.00 90.00 100 GLY A O 1
ATOM 774 N N . PRO A 1 101 ? 17.441 -2.420 -18.482 1.00 93.19 101 PRO A N 1
ATOM 775 C CA . PRO A 1 101 ? 16.017 -2.107 -18.401 1.00 93.19 101 PRO A CA 1
ATOM 776 C C . PRO A 1 101 ? 15.161 -3.370 -18.505 1.00 93.19 101 PRO A C 1
ATOM 778 O O . PRO A 1 101 ? 15.378 -4.215 -19.371 1.00 93.19 101 PRO A O 1
ATOM 781 N N . TYR A 1 102 ? 14.190 -3.514 -17.604 1.00 95.06 102 TYR A N 1
ATOM 782 C CA . TYR A 1 102 ? 13.240 -4.631 -17.641 1.00 95.06 102 TYR A CA 1
ATOM 783 C C . TYR A 1 102 ? 12.104 -4.364 -18.629 1.00 95.06 102 TYR A C 1
ATOM 785 O O . TYR A 1 102 ? 11.470 -5.298 -19.119 1.00 95.06 102 TYR A O 1
ATOM 793 N N . LEU A 1 103 ? 11.858 -3.089 -18.939 1.00 93.12 103 LEU A N 1
ATOM 794 C CA . LEU A 1 103 ? 10.884 -2.658 -19.927 1.00 93.12 103 LEU A CA 1
ATOM 795 C C . LEU A 1 103 ? 11.344 -1.358 -20.583 1.00 93.12 103 LEU A C 1
ATOM 797 O O . LEU A 1 103 ? 11.632 -0.390 -19.898 1.00 93.12 103 LEU A O 1
ATOM 801 N N . THR A 1 104 ? 11.371 -1.291 -21.911 1.00 89.94 104 THR A N 1
ATOM 802 C CA . THR A 1 104 ? 11.663 -0.036 -22.618 1.00 89.94 104 THR A CA 1
ATOM 803 C C . THR A 1 104 ? 10.367 0.651 -23.024 1.00 89.94 104 THR A C 1
ATOM 805 O O . THR A 1 104 ? 9.588 0.109 -23.812 1.00 89.94 104 THR A O 1
ATOM 808 N N . PHE A 1 105 ? 10.144 1.864 -22.520 1.00 89.12 105 PHE A N 1
ATOM 809 C CA . PHE A 1 105 ? 8.989 2.667 -22.908 1.00 89.12 105 PHE A CA 1
ATOM 810 C C . PHE A 1 105 ? 9.173 3.286 -24.291 1.00 89.12 105 PHE A C 1
ATOM 812 O O . PHE A 1 105 ? 10.266 3.693 -24.686 1.00 89.12 105 PHE A O 1
ATOM 819 N N . GLN A 1 106 ? 8.077 3.365 -25.040 1.00 87.69 106 GLN A N 1
ATOM 820 C CA . GLN A 1 106 ? 8.076 4.050 -26.327 1.00 87.69 106 GLN A CA 1
ATOM 821 C C . GLN A 1 106 ? 8.332 5.558 -26.129 1.00 87.69 106 GLN A C 1
ATOM 823 O O . GLN A 1 106 ? 7.819 6.143 -25.170 1.00 87.69 106 GLN A O 1
ATOM 828 N N . PRO A 1 107 ? 9.071 6.222 -27.037 1.00 87.06 107 PRO A N 1
ATOM 829 C CA . PRO A 1 107 ? 9.279 7.665 -26.962 1.00 87.06 107 PRO A CA 1
ATOM 830 C C . PRO A 1 107 ? 7.956 8.438 -26.865 1.00 87.06 107 PRO A C 1
ATOM 832 O O . PRO A 1 107 ? 7.033 8.201 -27.644 1.00 87.06 107 PRO A O 1
ATOM 835 N N . GLY A 1 108 ? 7.862 9.365 -25.908 1.00 87.06 108 GLY A N 1
ATOM 836 C CA . GLY A 1 108 ? 6.657 10.170 -25.670 1.00 87.06 108 GLY A CA 1
ATOM 837 C C . GLY A 1 108 ? 5.527 9.45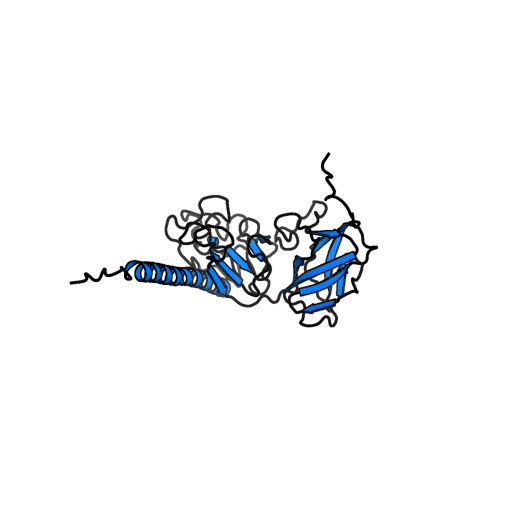2 -24.921 1.00 87.06 108 GLY A C 1
ATOM 838 O O . GLY A 1 108 ? 4.450 10.024 -24.776 1.00 87.06 108 GLY A O 1
ATOM 839 N N . ARG A 1 109 ? 5.748 8.222 -24.435 1.00 89.75 109 ARG A N 1
ATOM 840 C CA . ARG A 1 109 ? 4.773 7.436 -23.650 1.00 89.75 109 ARG A CA 1
ATOM 841 C C . ARG A 1 109 ? 5.122 7.397 -22.158 1.00 89.75 109 ARG A C 1
ATOM 843 O O . ARG A 1 109 ? 4.787 6.440 -21.469 1.00 89.75 109 ARG A O 1
ATOM 850 N N . THR A 1 110 ? 5.779 8.442 -21.670 1.00 91.88 110 THR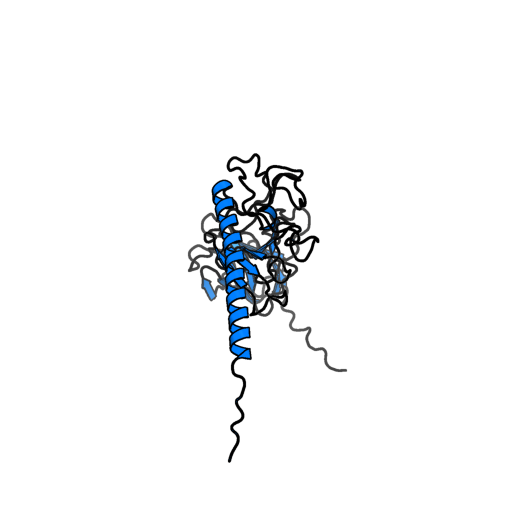 A N 1
ATOM 851 C CA . THR A 1 110 ? 6.126 8.639 -20.259 1.00 91.88 110 THR A CA 1
ATOM 852 C C . THR A 1 110 ? 5.658 10.009 -19.790 1.00 91.88 110 THR A C 1
ATOM 854 O O . THR A 1 110 ? 5.637 10.970 -20.565 1.00 91.88 110 THR A O 1
ATOM 857 N N . GLN A 1 111 ? 5.292 10.120 -18.517 1.00 89.81 111 GLN A N 1
ATOM 858 C CA . GLN A 1 111 ? 4.892 11.385 -17.923 1.00 89.81 111 GLN A CA 1
ATOM 859 C C . GLN A 1 111 ? 6.079 12.357 -17.907 1.00 89.81 111 GLN A C 1
ATOM 861 O O . GLN A 1 111 ? 7.111 12.085 -17.302 1.00 89.81 111 GLN A O 1
ATOM 866 N N . ALA A 1 112 ? 5.937 13.511 -18.561 1.00 85.00 112 ALA A N 1
ATOM 867 C CA . ALA A 1 112 ? 7.007 14.509 -18.621 1.00 85.00 112 ALA A CA 1
ATOM 868 C C . ALA A 1 112 ? 6.991 15.499 -17.441 1.00 85.00 112 ALA A C 1
ATOM 870 O O . ALA A 1 112 ? 8.027 16.086 -17.134 1.00 85.00 112 ALA A O 1
ATOM 871 N N . GLY A 1 113 ? 5.827 15.716 -16.819 1.00 81.06 113 GLY A N 1
ATOM 872 C CA . GLY A 1 113 ? 5.637 16.645 -15.701 1.00 81.06 113 GLY A CA 1
ATOM 873 C C . GLY A 1 113 ? 5.696 15.973 -14.328 1.00 81.06 113 GLY A C 1
ATOM 874 O O . GLY A 1 113 ? 5.779 14.754 -14.226 1.00 81.06 113 GLY A O 1
ATOM 875 N N . ILE A 1 114 ? 5.599 16.791 -13.278 1.00 68.38 114 ILE A N 1
ATOM 876 C CA . ILE A 1 114 ? 5.660 16.384 -11.860 1.00 68.38 114 ILE A CA 1
ATOM 877 C C . ILE A 1 114 ? 4.311 15.915 -11.275 1.00 68.38 114 ILE A C 1
ATOM 879 O O . ILE A 1 114 ? 4.209 15.722 -10.070 1.00 68.38 114 ILE A O 1
ATOM 883 N N . GLN A 1 115 ? 3.252 15.845 -12.090 1.00 74.56 115 GLN A N 1
ATOM 884 C CA . GLN A 1 115 ? 1.874 15.500 -11.705 1.00 74.56 115 GLN A CA 1
ATOM 885 C C . GLN A 1 115 ? 1.147 14.869 -12.913 1.00 74.56 115 GLN A C 1
ATOM 887 O O . GLN A 1 115 ? 1.487 15.223 -14.049 1.00 74.56 115 GLN A O 1
ATOM 892 N N . PRO A 1 116 ? 0.119 14.015 -12.715 1.00 69.38 116 PRO A N 1
ATOM 893 C CA . PRO A 1 116 ? -0.518 13.639 -11.441 1.00 69.38 116 PRO A CA 1
ATOM 894 C C . PRO A 1 116 ? 0.171 12.499 -10.669 1.00 69.38 116 PRO A C 1
ATOM 896 O O . PRO A 1 116 ? -0.242 12.197 -9.553 1.00 69.38 116 PRO A O 1
ATOM 899 N N . TYR A 1 117 ? 1.183 11.856 -11.250 1.00 80.94 117 TYR A N 1
ATOM 900 C CA . TYR A 1 117 ? 1.963 10.787 -10.612 1.00 80.94 117 TYR A CA 1
ATOM 901 C C . TYR A 1 117 ? 3.470 11.084 -10.740 1.00 80.94 117 TYR A C 1
ATOM 903 O O . TYR A 1 117 ? 3.821 12.250 -10.930 1.00 80.94 117 TYR A O 1
ATOM 911 N N . ASP A 1 118 ? 4.362 10.095 -10.638 1.00 83.75 118 ASP A N 1
ATOM 912 C CA . ASP A 1 118 ? 5.807 10.345 -10.727 1.00 83.75 118 ASP A CA 1
ATOM 913 C C . ASP A 1 118 ? 6.270 10.662 -12.161 1.00 83.75 118 ASP A C 1
ATOM 915 O O . ASP A 1 118 ? 5.738 10.137 -13.148 1.00 83.75 118 ASP A O 1
ATOM 919 N N . GLN A 1 119 ? 7.271 11.528 -12.289 1.00 87.56 119 GLN A N 1
ATOM 920 C CA . GLN A 1 119 ? 7.887 11.848 -13.569 1.00 87.56 119 GLN A CA 1
ATOM 921 C C . GLN A 1 119 ? 8.558 10.594 -14.156 1.00 87.56 119 GLN A C 1
ATOM 923 O O . GLN A 1 119 ? 9.182 9.813 -13.452 1.00 87.56 119 GLN A O 1
ATOM 928 N N . GLY A 1 120 ? 8.416 10.374 -15.463 1.00 88.62 120 GLY A N 1
ATOM 929 C CA . GLY A 1 120 ? 8.914 9.168 -16.133 1.00 88.62 120 GLY A CA 1
ATOM 930 C C . GLY A 1 120 ? 7.964 7.975 -16.104 1.00 88.62 120 GLY A C 1
ATOM 931 O O . GLY A 1 120 ? 8.176 7.021 -16.852 1.00 88.62 120 GLY A O 1
ATOM 932 N N . SER A 1 121 ? 6.866 8.056 -15.350 1.00 91.38 121 SER A N 1
ATOM 933 C CA . SER A 1 121 ? 5.874 6.981 -15.287 1.00 91.38 121 SER A CA 1
ATOM 934 C C . SER A 1 121 ? 5.308 6.646 -16.665 1.00 91.38 121 SER A C 1
ATOM 936 O O . SER A 1 121 ? 4.952 7.566 -17.411 1.00 91.38 121 SER A O 1
ATOM 938 N N . PRO A 1 122 ? 5.185 5.356 -17.026 1.00 92.81 122 PRO A N 1
ATOM 939 C CA . PRO A 1 122 ? 4.590 4.962 -18.289 1.00 92.81 122 PRO A CA 1
ATOM 940 C C . PRO A 1 122 ? 3.130 5.401 -18.351 1.00 92.81 122 PRO A C 1
ATOM 942 O O . PRO A 1 122 ? 2.368 5.237 -17.395 1.00 92.81 122 PRO A O 1
ATOM 945 N N . LEU A 1 123 ? 2.744 5.941 -19.502 1.00 92.25 123 LEU A N 1
ATOM 946 C CA . LEU A 1 123 ? 1.383 6.382 -19.758 1.00 92.25 123 LEU A CA 1
ATOM 947 C C . LEU A 1 123 ? 0.552 5.243 -20.341 1.00 92.25 123 LEU A C 1
ATOM 949 O O . LEU A 1 123 ? 0.953 4.556 -21.286 1.00 92.25 123 LEU A O 1
ATOM 953 N N . ASP A 1 124 ? -0.653 5.107 -19.819 1.00 89.62 124 ASP A N 1
ATOM 954 C CA . ASP A 1 124 ? -1.724 4.334 -20.404 1.00 89.62 124 ASP A CA 1
ATOM 955 C C . ASP A 1 124 ? -2.136 4.904 -21.778 1.00 89.62 124 ASP A C 1
ATOM 957 O O . ASP A 1 124 ? -1.684 5.978 -22.197 1.00 89.62 124 ASP A O 1
ATOM 961 N N . PRO A 1 125 ? -2.940 4.176 -22.564 1.00 85.56 125 PRO A N 1
ATOM 962 C CA . PRO A 1 125 ? -3.323 4.579 -23.920 1.00 85.56 125 PRO A CA 1
ATOM 963 C C . PRO A 1 125 ? -4.067 5.915 -24.010 1.00 85.56 125 PRO A C 1
ATOM 965 O O . PRO A 1 125 ? -4.126 6.504 -25.090 1.00 85.56 125 PRO A O 1
ATOM 968 N N . TRP A 1 126 ? -4.652 6.376 -22.906 1.00 86.00 126 TRP A N 1
ATOM 969 C CA . TRP A 1 126 ? -5.418 7.615 -22.827 1.00 86.00 126 TRP A CA 1
ATOM 970 C C . TRP A 1 126 ? -4.572 8.796 -22.341 1.00 86.00 126 TRP A C 1
ATOM 972 O O . TRP A 1 126 ? -5.040 9.933 -22.381 1.00 86.00 126 TRP A O 1
ATOM 982 N N . GLY A 1 127 ? -3.309 8.548 -21.983 1.00 87.38 127 GLY A N 1
ATOM 983 C CA . GLY A 1 127 ? -2.347 9.563 -21.567 1.00 87.38 127 GLY A CA 1
ATOM 984 C C . GLY A 1 127 ? -2.287 9.778 -20.056 1.00 87.38 127 GLY A C 1
ATOM 985 O O . GLY A 1 127 ? -1.570 10.677 -19.620 1.00 87.38 127 GLY A O 1
ATOM 986 N N . SER A 1 128 ? -2.997 8.965 -19.270 1.00 89.81 128 SER A N 1
ATOM 987 C CA . SER A 1 128 ? -2.881 8.942 -17.809 1.00 89.81 128 SER A CA 1
ATOM 988 C C . SER A 1 128 ? -1.757 7.988 -17.399 1.00 89.81 128 SER A C 1
ATOM 990 O O . SER A 1 128 ? -1.488 7.033 -18.119 1.00 89.81 128 SER A O 1
ATOM 992 N N . PRO A 1 129 ? -1.058 8.197 -16.277 1.00 92.19 129 PRO A N 1
ATOM 993 C CA . PRO A 1 129 ? -0.040 7.250 -15.832 1.00 92.19 129 PRO A CA 1
ATOM 994 C C . PRO A 1 129 ? -0.667 5.916 -15.399 1.00 92.19 129 PRO A C 1
ATOM 996 O O . PRO A 1 129 ? -1.797 5.873 -14.912 1.00 92.19 129 PRO A O 1
ATOM 999 N N . TYR A 1 130 ? 0.080 4.820 -15.544 1.00 93.94 130 TYR A N 1
ATOM 1000 C CA . TYR A 1 130 ? -0.251 3.572 -14.859 1.00 93.94 130 TYR A CA 1
ATOM 1001 C C . TYR A 1 130 ? 0.070 3.703 -13.368 1.00 93.94 130 TYR A C 1
ATOM 1003 O O . TYR A 1 130 ? 1.208 3.977 -12.988 1.00 93.94 130 TYR A O 1
ATOM 1011 N N . TYR A 1 131 ? -0.923 3.459 -12.520 1.00 95.44 131 TYR A N 1
ATOM 1012 C CA . TYR A 1 131 ? -0.791 3.559 -11.070 1.00 95.44 131 TYR A CA 1
ATOM 1013 C C . TYR A 1 131 ? -0.485 2.194 -10.464 1.00 95.44 131 TYR A C 1
ATOM 1015 O O . TYR A 1 131 ? -1.186 1.219 -10.746 1.00 95.44 131 TYR A O 1
ATOM 1023 N N . LEU A 1 132 ? 0.533 2.123 -9.607 1.00 96.81 132 LEU A N 1
ATOM 1024 C CA . LEU A 1 132 ? 0.909 0.895 -8.916 1.00 96.81 132 LEU A CA 1
ATOM 1025 C C . LEU A 1 132 ? 0.408 0.910 -7.470 1.00 96.81 132 LEU A C 1
ATOM 1027 O O . LEU A 1 132 ? 0.809 1.741 -6.662 1.00 96.81 132 LEU A O 1
ATOM 1031 N N . PHE A 1 133 ? -0.418 -0.067 -7.124 1.00 97.06 133 PHE A N 1
ATOM 1032 C CA . PHE A 1 133 ? -0.927 -0.273 -5.777 1.00 97.06 133 PHE A CA 1
ATOM 1033 C C . PHE A 1 133 ? -0.295 -1.500 -5.142 1.00 97.06 133 PHE A C 1
ATOM 1035 O O . PHE A 1 133 ? -0.089 -2.529 -5.791 1.00 97.06 133 PHE A O 1
ATOM 1042 N N . SER A 1 134 ? -0.080 -1.410 -3.837 1.00 96.69 134 SER A N 1
ATOM 1043 C CA . SER A 1 134 ? 0.027 -2.568 -2.963 1.00 96.69 134 SER A CA 1
ATOM 1044 C C . SER A 1 134 ? -1.284 -2.740 -2.178 1.00 96.69 134 SER A C 1
ATOM 1046 O O . SER A 1 134 ? -2.130 -1.843 -2.161 1.00 96.69 134 SER A O 1
ATOM 1048 N N . PRO A 1 135 ? -1.448 -3.844 -1.434 1.00 95.81 135 PRO A N 1
ATOM 1049 C CA . PRO A 1 135 ? -2.548 -4.002 -0.480 1.00 95.81 135 PRO A CA 1
ATOM 1050 C C . PRO A 1 135 ? -2.630 -2.931 0.618 1.00 95.81 135 PRO A C 1
ATOM 1052 O O . PRO A 1 135 ? -3.619 -2.899 1.359 1.00 95.81 135 PRO A O 1
ATOM 1055 N N . LEU A 1 136 ? -1.579 -2.114 0.769 1.00 94.75 136 LEU A N 1
ATOM 1056 C CA . LEU A 1 136 ? -1.516 -1.015 1.727 1.00 94.75 136 LEU A CA 1
ATOM 1057 C C . LEU A 1 136 ? -2.007 0.320 1.149 1.00 94.75 136 LEU A C 1
ATOM 1059 O O . LEU A 1 136 ? -2.419 1.179 1.924 1.00 94.75 136 LEU A O 1
ATOM 1063 N N . GLY A 1 137 ? -1.981 0.496 -0.175 1.00 94.75 137 GLY A N 1
ATOM 1064 C CA . GLY A 1 137 ? -2.353 1.750 -0.828 1.00 94.75 137 GLY A CA 1
ATOM 1065 C C . GLY A 1 137 ? -1.657 1.980 -2.170 1.00 94.75 137 GLY A C 1
ATOM 1066 O O . GLY A 1 137 ? -0.971 1.097 -2.694 1.00 94.75 137 GLY A O 1
ATOM 1067 N N . LEU A 1 138 ? -1.824 3.187 -2.713 1.00 94.88 138 LEU A N 1
ATOM 1068 C CA . LEU A 1 138 ? -1.096 3.652 -3.893 1.00 94.88 138 LEU A CA 1
ATOM 1069 C C . LEU A 1 138 ? 0.374 3.865 -3.523 1.00 94.88 138 LEU A C 1
ATOM 1071 O O . LEU A 1 138 ? 0.671 4.585 -2.572 1.00 94.88 138 LEU A O 1
ATOM 1075 N N . LEU A 1 139 ? 1.292 3.255 -4.267 1.00 94.38 139 LEU A N 1
ATOM 1076 C CA . LEU A 1 139 ? 2.724 3.474 -4.090 1.00 94.38 139 LEU A CA 1
ATOM 1077 C C . LEU A 1 139 ? 3.124 4.775 -4.787 1.00 94.38 139 LEU A C 1
ATOM 1079 O O . LEU A 1 139 ? 2.752 4.998 -5.929 1.00 94.38 139 LEU A O 1
ATOM 1083 N N . ARG A 1 140 ? 3.869 5.638 -4.104 1.00 90.38 140 ARG A N 1
ATOM 1084 C CA . ARG A 1 140 ? 4.338 6.930 -4.611 1.00 90.38 140 ARG A CA 1
ATOM 1085 C C . ARG A 1 140 ? 5.866 6.943 -4.646 1.00 90.38 140 ARG A C 1
ATOM 1087 O O . ARG A 1 140 ? 6.493 7.055 -3.592 1.00 90.38 140 ARG A O 1
ATOM 1094 N N . GLY A 1 141 ? 6.437 6.762 -5.841 1.00 87.88 141 GLY A N 1
ATOM 1095 C CA . GLY A 1 141 ? 7.887 6.717 -6.084 1.00 87.88 141 GLY A CA 1
ATOM 1096 C C . GLY A 1 141 ? 8.561 8.020 -5.673 1.00 87.88 141 GLY A C 1
ATOM 1097 O O . GLY A 1 141 ? 9.421 8.012 -4.802 1.00 87.88 141 GLY A O 1
ATOM 1098 N N . ASP A 1 142 ? 8.042 9.142 -6.163 1.00 84.56 142 ASP A N 1
ATOM 1099 C CA . ASP A 1 142 ? 8.454 10.518 -5.853 1.00 84.56 142 ASP A CA 1
ATOM 1100 C C . ASP A 1 142 ? 8.736 10.809 -4.366 1.00 84.56 142 ASP A C 1
ATOM 1102 O O . ASP A 1 142 ? 9.653 11.554 -4.016 1.00 84.56 142 ASP A O 1
ATOM 1106 N N . SER A 1 143 ? 7.946 10.219 -3.472 1.00 85.56 143 SER A N 1
ATOM 1107 C CA . SER A 1 143 ? 7.958 10.495 -2.033 1.00 85.56 143 SER A CA 1
ATOM 1108 C C . SER A 1 143 ? 8.338 9.290 -1.170 1.00 85.56 143 SER A C 1
ATOM 1110 O O . SER A 1 143 ? 8.472 9.437 0.048 1.00 85.56 143 SER A O 1
ATOM 1112 N N . GLY A 1 144 ? 8.492 8.102 -1.761 1.00 89.06 144 GLY A N 1
ATOM 1113 C CA . GLY A 1 144 ? 8.669 6.851 -1.023 1.00 89.06 144 GLY A CA 1
ATOM 1114 C C . GLY A 1 144 ? 7.520 6.584 -0.047 1.00 89.06 144 GLY A C 1
ATOM 1115 O O . GLY A 1 144 ? 7.750 6.129 1.076 1.00 89.06 144 GLY A O 1
ATOM 1116 N N . SER A 1 145 ? 6.285 6.925 -0.425 1.00 88.88 145 SER A N 1
ATOM 1117 C CA . SER A 1 145 ? 5.115 6.858 0.460 1.00 88.88 145 SER A CA 1
ATOM 1118 C C . SER A 1 145 ? 4.015 5.941 -0.066 1.00 88.88 145 SER A C 1
ATOM 1120 O O . SER A 1 145 ? 3.940 5.641 -1.255 1.00 88.88 145 SER A O 1
ATOM 1122 N N . VAL A 1 146 ? 3.161 5.460 0.838 1.00 91.88 146 VAL A N 1
ATOM 1123 C CA . VAL A 1 146 ? 1.958 4.703 0.482 1.00 91.88 146 VAL A CA 1
ATOM 1124 C C . VAL A 1 146 ? 0.735 5.537 0.843 1.00 91.88 146 VAL A C 1
ATOM 1126 O O . VAL A 1 146 ? 0.532 5.836 2.018 1.00 91.88 146 VAL A O 1
ATOM 1129 N N . THR A 1 147 ? -0.076 5.917 -0.144 1.00 91.56 147 THR A N 1
ATOM 1130 C CA . THR A 1 147 ? -1.208 6.840 0.045 1.00 91.56 147 THR A CA 1
ATOM 1131 C C . THR A 1 147 ? -2.560 6.145 -0.111 1.00 91.56 147 THR A C 1
ATOM 1133 O O . THR A 1 147 ? -2.679 5.040 -0.644 1.00 91.56 147 THR A O 1
ATOM 1136 N N . LEU A 1 148 ? -3.619 6.813 0.359 1.00 91.88 148 LEU A N 1
ATOM 1137 C CA . LEU A 1 148 ? -5.011 6.374 0.199 1.00 91.88 148 LEU A CA 1
ATOM 1138 C C . LEU A 1 148 ? -5.719 7.124 -0.943 1.00 91.88 148 LEU A C 1
ATOM 1140 O O . LEU A 1 148 ? -6.939 7.313 -0.913 1.00 91.88 148 LEU A O 1
ATOM 1144 N N . GLU A 1 149 ? -4.951 7.620 -1.908 1.00 91.12 149 GLU A N 1
ATOM 1145 C CA . GLU A 1 149 ? -5.465 8.239 -3.128 1.00 91.12 149 GLU A CA 1
ATOM 1146 C C . GLU A 1 149 ? -6.106 7.181 -4.035 1.00 91.12 149 GLU A C 1
ATOM 1148 O O . GLU A 1 149 ? -5.761 5.997 -3.973 1.00 91.12 149 GLU A O 1
ATOM 1153 N N . LEU A 1 150 ? -7.037 7.616 -4.892 1.00 93.50 150 LEU A N 1
ATOM 1154 C CA . LEU A 1 150 ? -7.754 6.746 -5.827 1.00 93.50 150 LEU A CA 1
ATOM 1155 C C . LEU A 1 150 ? -8.377 5.536 -5.091 1.00 93.50 150 LEU A C 1
ATOM 1157 O O . LEU A 1 150 ? -9.113 5.691 -4.114 1.00 93.50 150 LEU A O 1
ATOM 1161 N N . TYR A 1 151 ? -8.042 4.320 -5.522 1.00 94.94 151 TYR A N 1
ATOM 1162 C CA . TYR A 1 151 ? -8.522 3.072 -4.933 1.00 94.94 151 TYR A CA 1
ATOM 1163 C C . TYR A 1 151 ? -8.006 2.806 -3.510 1.00 94.94 151 TYR A C 1
ATOM 1165 O O . TYR A 1 151 ? -8.546 1.930 -2.831 1.00 94.94 151 TYR A O 1
ATOM 1173 N N . GLY A 1 152 ? -7.000 3.549 -3.035 1.00 93.38 152 GLY A N 1
ATOM 1174 C CA . GLY A 1 152 ? -6.400 3.386 -1.715 1.00 93.38 152 GLY A CA 1
ATOM 1175 C C . GLY A 1 152 ? -6.085 1.925 -1.392 1.00 93.38 152 GLY A C 1
ATOM 1176 O O . GLY A 1 152 ? -5.443 1.224 -2.166 1.00 93.38 152 GLY A O 1
ATOM 1177 N N . ASP A 1 153 ? -6.582 1.445 -0.255 1.00 93.94 153 ASP A N 1
ATOM 1178 C CA . ASP A 1 153 ? -6.359 0.090 0.260 1.00 93.94 153 ASP A CA 1
ATOM 1179 C C . ASP A 1 153 ? -7.431 -0.927 -0.187 1.00 93.94 153 ASP A C 1
ATOM 1181 O O . ASP A 1 153 ? -7.794 -1.851 0.551 1.00 93.94 153 ASP A O 1
ATOM 1185 N N . PHE A 1 154 ? -8.017 -0.742 -1.372 1.00 94.44 154 PHE A N 1
ATOM 1186 C CA . PHE A 1 154 ? -9.061 -1.629 -1.896 1.00 94.44 154 PHE A CA 1
ATOM 1187 C C . PHE A 1 154 ? -8.537 -3.036 -2.220 1.00 94.44 154 PHE A C 1
ATOM 1189 O O . PHE A 1 154 ? -9.208 -4.025 -1.923 1.00 94.44 154 PHE A O 1
ATOM 1196 N N . PHE A 1 155 ? -7.335 -3.131 -2.788 1.00 95.00 155 PHE A N 1
ATOM 1197 C CA . PHE A 1 155 ? -6.779 -4.385 -3.293 1.00 95.00 155 PHE A CA 1
ATOM 1198 C C . PHE A 1 155 ? -6.225 -5.280 -2.176 1.00 95.00 155 PHE A C 1
ATOM 1200 O O . PHE A 1 155 ? -5.734 -4.804 -1.155 1.00 95.00 155 PHE A O 1
ATOM 1207 N N . ASP A 1 156 ? -6.297 -6.597 -2.362 1.00 91.00 156 ASP A N 1
ATOM 1208 C CA . ASP A 1 156 ? -5.706 -7.614 -1.478 1.00 91.00 156 ASP A CA 1
ATOM 1209 C C . ASP A 1 156 ? -4.348 -8.137 -1.985 1.00 91.00 156 ASP A C 1
ATOM 1211 O O . ASP A 1 156 ? -3.651 -8.874 -1.284 1.00 91.00 156 ASP A O 1
ATOM 1215 N N . ARG A 1 157 ? -3.953 -7.721 -3.193 1.00 93.62 157 ARG A N 1
ATOM 1216 C CA . ARG A 1 157 ? -2.668 -8.001 -3.850 1.00 93.62 157 ARG A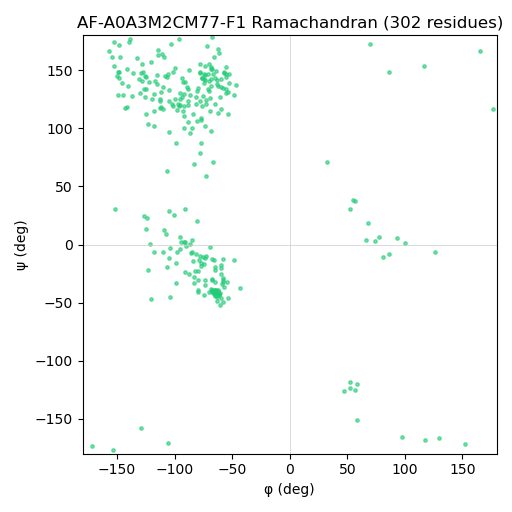 CA 1
ATOM 1217 C C . ARG A 1 157 ? -2.147 -6.745 -4.544 1.00 93.62 157 ARG A C 1
ATOM 1219 O O . ARG A 1 157 ? -2.822 -5.717 -4.547 1.00 93.62 157 ARG A O 1
ATOM 1226 N N . TYR A 1 158 ? -0.951 -6.826 -5.125 1.00 97.75 158 TYR A N 1
ATOM 1227 C CA . TYR A 1 158 ? -0.465 -5.750 -5.982 1.00 97.75 158 TYR A CA 1
ATOM 1228 C C . TYR A 1 158 ? -1.369 -5.596 -7.197 1.00 97.75 158 TYR A C 1
ATOM 1230 O O . TYR A 1 158 ? -1.855 -6.589 -7.748 1.00 97.75 158 TYR A O 1
ATOM 1238 N N . ALA A 1 159 ? -1.591 -4.353 -7.604 1.00 97.62 159 ALA A N 1
ATOM 1239 C CA . ALA A 1 159 ? -2.433 -4.033 -8.740 1.00 97.62 159 ALA A CA 1
ATOM 1240 C C . ALA A 1 159 ? -1.826 -2.897 -9.557 1.00 97.62 159 ALA A C 1
ATOM 1242 O O . ALA A 1 159 ? -1.376 -1.899 -9.003 1.00 97.62 159 ALA A O 1
ATOM 1243 N N . LEU A 1 160 ? -1.852 -3.042 -10.876 1.00 97.06 160 LEU A N 1
ATOM 1244 C CA . LEU A 1 160 ? -1.749 -1.912 -11.786 1.00 97.06 160 LEU A CA 1
ATOM 1245 C C . LEU A 1 160 ? -3.157 -1.419 -12.093 1.00 97.06 160 LEU A C 1
ATOM 1247 O O . LEU A 1 160 ? -4.067 -2.230 -12.296 1.00 97.06 160 LEU A O 1
ATOM 1251 N N . VAL A 1 161 ? -3.319 -0.103 -12.148 1.00 96.06 161 VAL A N 1
ATOM 1252 C CA . VAL A 1 161 ? -4.572 0.553 -12.513 1.00 96.06 161 VAL A CA 1
ATOM 1253 C C . VAL A 1 161 ? -4.316 1.544 -13.639 1.00 96.06 161 VAL A C 1
ATOM 1255 O O . VAL A 1 161 ? -3.379 2.338 -13.574 1.00 96.06 161 VAL A O 1
ATOM 1258 N N . SER A 1 162 ? -5.170 1.507 -14.656 1.00 94.50 162 SER A N 1
ATOM 1259 C CA . SER A 1 162 ? -5.342 2.593 -15.621 1.00 94.50 162 SER A CA 1
ATOM 1260 C C . SER A 1 162 ? -6.725 3.196 -15.409 1.00 94.50 162 SER A C 1
ATOM 1262 O O . SER A 1 162 ? -7.708 2.455 -15.336 1.00 94.50 162 SER A O 1
ATOM 1264 N N . LEU A 1 163 ? -6.786 4.527 -15.319 1.00 92.06 163 LEU A N 1
ATOM 1265 C CA . LEU A 1 163 ? -8.015 5.298 -15.085 1.00 92.06 163 LEU A CA 1
ATOM 1266 C C . LEU A 1 163 ? -8.850 5.494 -16.359 1.00 92.06 163 LEU A C 1
ATOM 1268 O O . LEU A 1 163 ? -9.608 6.450 -16.481 1.00 92.06 163 LEU A O 1
ATOM 1272 N N . GLY A 1 164 ? -8.634 4.649 -17.368 1.00 89.06 164 GLY A N 1
ATOM 1273 C CA . GLY A 1 164 ? -9.417 4.688 -18.589 1.00 89.06 164 GLY A CA 1
ATOM 1274 C C . GLY A 1 164 ? -9.355 6.037 -19.303 1.00 89.06 164 GLY A C 1
ATOM 1275 O O . GLY A 1 164 ? -8.364 6.770 -19.273 1.00 89.06 164 GLY A O 1
ATOM 1276 N N . ARG A 1 165 ? -10.436 6.349 -20.017 1.00 88.12 165 ARG A N 1
ATOM 1277 C CA . ARG A 1 165 ? -10.470 7.508 -20.918 1.00 88.12 165 ARG A CA 1
ATOM 1278 C C . ARG A 1 165 ? -10.700 8.820 -20.186 1.00 88.12 165 ARG A C 1
ATOM 1280 O O . ARG A 1 165 ? -10.309 9.870 -20.696 1.00 88.12 165 ARG A O 1
ATOM 1287 N N . ASP A 1 166 ? -11.428 8.770 -19.083 1.00 87.69 166 ASP A N 1
ATOM 1288 C CA . ASP A 1 166 ? -11.803 9.960 -18.331 1.00 87.69 166 ASP A CA 1
ATOM 1289 C C . ASP A 1 166 ? -10.706 10.401 -17.350 1.00 87.69 166 ASP A C 1
ATOM 1291 O O . ASP A 1 166 ? -10.728 11.552 -16.909 1.00 87.69 166 ASP A O 1
ATOM 1295 N N . GLY A 1 167 ? -9.714 9.540 -17.088 1.00 88.44 167 GLY A N 1
ATOM 1296 C CA . GLY A 1 167 ? -8.574 9.854 -16.233 1.00 88.44 167 GLY A CA 1
ATOM 1297 C C . GLY A 1 167 ? -8.970 10.013 -14.768 1.00 88.44 167 GLY A C 1
ATOM 1298 O O . GLY A 1 167 ? -8.236 10.636 -13.998 1.00 88.44 167 GLY A O 1
ATOM 1299 N N . VAL A 1 168 ? -10.136 9.493 -14.378 1.00 91.38 168 VAL A N 1
ATOM 1300 C CA . VAL A 1 168 ? -10.654 9.553 -13.012 1.00 91.38 168 VAL A CA 1
ATOM 1301 C C . VAL A 1 168 ? -11.057 8.162 -12.551 1.00 91.38 168 VAL A C 1
ATOM 1303 O O . VAL A 1 168 ? -11.360 7.293 -13.348 1.00 91.38 168 VAL A O 1
ATOM 1306 N N . GLN A 1 169 ? -11.071 7.940 -11.237 1.00 92.88 169 GLN A N 1
ATOM 1307 C CA . GLN A 1 169 ? -11.494 6.654 -10.691 1.00 92.88 169 GLN A CA 1
ATOM 1308 C C . GLN A 1 169 ? -12.957 6.367 -11.050 1.00 92.88 169 GLN A C 1
ATOM 1310 O O . GLN A 1 169 ? -13.872 7.037 -10.560 1.00 92.88 169 GLN A O 1
ATOM 1315 N N . SER A 1 170 ? -13.161 5.348 -11.876 1.00 92.69 170 SER A N 1
ATOM 1316 C CA . SER A 1 170 ? -14.395 5.158 -12.621 1.00 92.69 170 SER A CA 1
ATOM 1317 C C . SER A 1 170 ? -14.645 3.679 -12.941 1.00 92.69 170 SER A C 1
ATOM 1319 O O . SER A 1 170 ? -13.861 2.783 -12.642 1.00 92.69 170 SER A O 1
ATOM 1321 N N . SER A 1 171 ? -15.806 3.388 -13.523 1.00 89.44 171 SER A N 1
ATOM 1322 C CA . SER A 1 171 ? -16.187 2.024 -13.912 1.00 89.44 171 SER A CA 1
ATOM 1323 C C . SER A 1 171 ? -15.510 1.526 -15.194 1.00 89.44 171 SER A C 1
ATOM 1325 O O . SER A 1 171 ? -15.562 0.325 -15.477 1.00 89.44 171 SER A O 1
ATOM 1327 N N . ASP A 1 172 ? -14.927 2.422 -15.995 1.00 86.75 172 ASP A N 1
ATOM 1328 C CA . ASP A 1 172 ? -14.190 2.063 -17.210 1.00 86.75 172 ASP A CA 1
ATOM 1329 C C . ASP A 1 172 ? -12.719 1.716 -16.955 1.00 86.75 172 ASP A C 1
ATOM 1331 O O . ASP A 1 172 ? -12.073 1.175 -17.860 1.00 86.75 172 ASP A O 1
ATOM 1335 N N . ASP A 1 173 ? -12.243 1.917 -15.725 1.00 92.62 173 ASP A N 1
ATOM 1336 C CA . ASP A 1 173 ? -10.888 1.599 -15.290 1.00 92.62 173 ASP A CA 1
ATOM 1337 C C . ASP A 1 173 ? -10.503 0.147 -15.594 1.00 92.62 173 ASP A C 1
ATOM 1339 O O . ASP A 1 173 ? -11.306 -0.800 -15.562 1.00 92.62 173 ASP A O 1
ATOM 1343 N N . LEU A 1 174 ? -9.217 -0.033 -15.879 1.00 93.69 174 LEU A N 1
ATOM 1344 C CA . LEU A 1 174 ? -8.603 -1.342 -16.027 1.00 93.69 174 LEU A CA 1
ATOM 1345 C C . LEU A 1 174 ? -7.774 -1.643 -14.791 1.00 93.69 174 LEU A C 1
ATOM 1347 O O . LEU A 1 174 ? -6.979 -0.819 -14.350 1.00 93.69 174 LEU A O 1
ATOM 1351 N N . ILE A 1 175 ? -7.951 -2.847 -14.256 1.00 94.94 175 ILE A N 1
ATOM 1352 C CA . ILE A 1 175 ? -7.261 -3.328 -13.063 1.00 94.94 175 ILE A CA 1
ATOM 1353 C C . ILE A 1 175 ? -6.580 -4.644 -13.426 1.00 94.94 175 ILE A C 1
ATOM 1355 O O . ILE A 1 175 ? -7.234 -5.572 -13.907 1.00 94.94 175 ILE A O 1
ATOM 1359 N N . TYR A 1 176 ? -5.279 -4.736 -13.165 1.00 96.62 176 TYR A N 1
ATOM 1360 C CA . TYR A 1 176 ? -4.499 -5.957 -13.348 1.00 96.62 176 TYR A CA 1
ATOM 1361 C C . TYR A 1 176 ? -3.790 -6.314 -12.046 1.00 96.62 176 TYR A C 1
ATOM 1363 O O . TYR A 1 176 ? -2.898 -5.591 -11.608 1.00 96.62 176 TYR A O 1
ATOM 1371 N N . THR A 1 177 ? -4.185 -7.422 -11.418 1.00 96.50 177 THR A N 1
ATOM 1372 C CA . THR A 1 177 ? -3.584 -7.878 -10.160 1.00 96.50 177 THR A CA 1
ATOM 1373 C C . THR A 1 177 ? -2.449 -8.864 -10.410 1.00 96.50 177 THR A C 1
ATOM 1375 O O . THR A 1 177 ? -2.531 -9.732 -11.278 1.00 96.50 177 THR A O 1
ATOM 1378 N N . PHE A 1 178 ? -1.369 -8.741 -9.642 1.00 96.94 178 PHE A N 1
ATOM 1379 C CA . PHE A 1 178 ? -0.159 -9.540 -9.823 1.00 96.94 178 PHE A CA 1
ATOM 1380 C C . PHE A 1 178 ? 0.620 -9.695 -8.511 1.00 96.94 178 PHE A C 1
ATOM 1382 O O . PHE A 1 178 ? 0.180 -9.256 -7.447 1.00 96.94 178 PHE A O 1
ATOM 1389 N N . GLY A 1 179 ? 1.775 -10.360 -8.600 1.00 93.00 179 GLY A N 1
ATOM 1390 C CA . GLY A 1 179 ? 2.734 -10.471 -7.505 1.00 93.00 179 GLY A CA 1
ATOM 1391 C C . GLY A 1 179 ? 2.261 -11.344 -6.343 1.00 93.00 179 GLY A C 1
ATOM 1392 O O . GLY A 1 179 ? 1.122 -11.812 -6.322 1.00 93.00 179 GLY A O 1
ATOM 1393 N N . PRO A 1 180 ? 3.117 -11.638 -5.358 1.00 86.25 180 PRO A N 1
ATOM 1394 C CA . PRO A 1 180 ? 2.676 -12.347 -4.166 1.00 86.25 180 PRO A CA 1
ATOM 1395 C C . PRO A 1 180 ? 1.688 -11.486 -3.357 1.00 86.25 180 PRO A C 1
ATOM 1397 O O . PRO A 1 180 ? 1.595 -10.271 -3.528 1.00 86.25 180 PRO A O 1
ATOM 1400 N N . GLY A 1 181 ? 0.924 -12.121 -2.469 1.00 86.56 181 GLY A N 1
ATOM 1401 C CA . GLY A 1 181 ? 0.203 -11.380 -1.433 1.00 86.56 181 GLY A CA 1
ATOM 1402 C C . GLY A 1 181 ? 1.182 -10.767 -0.426 1.00 86.56 181 GLY A C 1
ATOM 1403 O O . GLY A 1 181 ? 2.269 -11.301 -0.206 1.00 86.56 181 GLY A O 1
ATOM 1404 N N . VAL A 1 182 ? 0.780 -9.668 0.210 1.00 93.12 182 VAL A N 1
ATOM 1405 C CA . VAL A 1 182 ? 1.559 -9.042 1.286 1.00 93.12 182 VAL A CA 1
ATOM 1406 C C . VAL A 1 182 ? 1.338 -9.794 2.596 1.00 93.12 182 VAL A C 1
ATOM 1408 O O . VAL A 1 182 ? 0.206 -10.104 2.966 1.00 93.12 182 VAL A O 1
ATOM 1411 N N . THR A 1 183 ? 2.423 -10.061 3.319 1.00 93.62 183 THR A N 1
ATOM 1412 C CA . THR A 1 183 ? 2.406 -10.729 4.629 1.00 93.62 183 THR A CA 1
ATOM 1413 C C . THR A 1 183 ? 2.624 -9.764 5.794 1.00 93.62 183 THR A C 1
ATOM 1415 O O . THR A 1 183 ? 2.570 -10.197 6.948 1.00 93.62 183 THR A O 1
ATOM 1418 N N . SER A 1 184 ? 2.861 -8.472 5.524 1.00 91.88 184 SER A N 1
ATOM 1419 C CA . SER A 1 184 ? 2.909 -7.423 6.553 1.00 91.88 184 SER A CA 1
ATOM 1420 C C . SER A 1 184 ? 1.729 -7.528 7.509 1.00 91.88 184 SER A C 1
ATOM 1422 O O . SER A 1 184 ? 0.592 -7.697 7.080 1.00 91.88 184 SER A O 1
ATOM 1424 N N . PHE A 1 185 ? 2.004 -7.364 8.798 1.00 94.62 185 PHE A N 1
ATOM 1425 C CA . PHE A 1 185 ? 0.994 -7.070 9.804 1.00 94.62 185 PHE A CA 1
ATOM 1426 C C . PHE A 1 185 ? 0.902 -5.548 9.932 1.00 94.62 185 PHE A C 1
ATOM 1428 O O . PHE A 1 185 ? 1.787 -4.925 10.515 1.00 94.62 185 PHE A O 1
ATOM 1435 N N . ALA A 1 186 ? -0.101 -4.939 9.298 1.00 94.12 186 ALA A N 1
ATOM 1436 C CA . ALA A 1 186 ? -0.163 -3.486 9.141 1.00 94.12 186 ALA A CA 1
ATOM 1437 C C . ALA A 1 186 ? -1.604 -2.968 9.097 1.00 94.12 186 ALA A C 1
ATOM 1439 O O . ALA A 1 186 ? -2.497 -3.648 8.592 1.00 94.12 186 ALA A O 1
ATOM 1440 N N . LEU A 1 187 ? -1.806 -1.751 9.598 1.00 95.19 187 LEU A N 1
ATOM 1441 C CA . LEU A 1 187 ? -3.040 -0.984 9.463 1.00 95.19 187 LEU A CA 1
ATOM 1442 C C . LEU A 1 187 ? -2.947 -0.065 8.245 1.00 95.19 187 LEU A C 1
ATOM 1444 O O . LEU A 1 187 ? -1.883 0.487 7.958 1.00 95.19 187 LEU A O 1
ATOM 1448 N N . THR A 1 188 ? -4.066 0.103 7.546 1.00 93.88 188 THR A N 1
ATOM 1449 C CA . THR A 1 188 ? -4.124 0.841 6.278 1.00 93.88 188 THR A CA 1
ATOM 1450 C C . THR A 1 188 ? -5.063 2.033 6.333 1.00 93.88 188 THR A C 1
ATOM 1452 O O . THR A 1 188 ? -4.715 3.121 5.899 1.00 93.88 188 THR A O 1
ATOM 1455 N N . SER A 1 189 ? -6.272 1.883 6.860 1.00 94.25 189 SER A N 1
ATOM 1456 C CA . SER A 1 189 ? -7.220 2.995 6.872 1.00 94.25 189 SER A CA 1
ATOM 1457 C C . SER A 1 189 ? -8.276 2.839 7.945 1.00 94.25 189 SER A C 1
ATOM 1459 O O . SER A 1 189 ? -8.453 1.766 8.522 1.00 94.25 189 SER A O 1
ATOM 1461 N N . LEU A 1 190 ? -8.994 3.930 8.190 1.00 95.38 190 LEU A N 1
ATOM 1462 C CA . LEU A 1 190 ? -10.139 3.981 9.079 1.00 95.38 190 LEU A CA 1
ATOM 1463 C C . LEU A 1 190 ? -11.389 4.354 8.286 1.00 95.38 190 LEU A C 1
ATOM 1465 O O . LEU A 1 190 ? -11.341 5.197 7.390 1.00 95.38 190 LEU A O 1
ATOM 1469 N N . ARG A 1 191 ? -12.515 3.720 8.614 1.00 94.06 191 ARG A N 1
ATOM 1470 C CA . ARG A 1 191 ? -13.824 3.984 8.009 1.00 94.06 191 ARG A CA 1
ATOM 1471 C C . ARG A 1 191 ? -14.900 4.046 9.080 1.00 94.06 191 ARG A C 1
ATOM 1473 O O . ARG A 1 191 ? -14.841 3.342 10.084 1.00 94.06 191 ARG A O 1
ATOM 1480 N N . GLY A 1 192 ? -15.908 4.869 8.847 1.00 92.31 192 GLY A N 1
ATOM 1481 C CA . GLY A 1 192 ? -17.062 5.005 9.724 1.00 92.31 192 GLY A CA 1
ATOM 1482 C C . GLY A 1 192 ? -17.851 6.268 9.386 1.00 92.31 192 GLY A C 1
ATOM 1483 O O . GLY A 1 192 ? -17.338 7.116 8.658 1.00 92.31 192 GLY A O 1
ATOM 1484 N N . PRO A 1 193 ? -19.082 6.415 9.902 1.00 86.50 193 PRO A N 1
ATOM 1485 C CA . PRO A 1 193 ? -19.967 7.526 9.542 1.00 86.50 193 PRO A CA 1
ATOM 1486 C C . PRO A 1 193 ? -19.388 8.922 9.809 1.00 86.50 193 PRO A C 1
ATOM 1488 O O . PRO A 1 193 ? -19.752 9.869 9.124 1.00 86.50 193 PRO A O 1
ATOM 1491 N N . GLN A 1 194 ? -18.506 9.050 10.805 1.00 88.62 194 GLN A N 1
ATOM 1492 C CA . GLN A 1 194 ? -17.916 10.325 11.232 1.00 88.62 194 GLN A CA 1
ATOM 1493 C C . GLN A 1 194 ? -16.386 10.283 11.264 1.00 88.62 194 GLN A C 1
ATOM 1495 O O . GLN A 1 194 ? -15.754 11.018 12.016 1.00 88.62 194 GLN A O 1
ATOM 1500 N N . VAL A 1 195 ? -15.788 9.383 10.482 1.00 92.94 195 VAL A N 1
ATOM 1501 C CA . VAL A 1 195 ? -14.334 9.333 10.329 1.00 92.94 195 VAL A CA 1
ATOM 1502 C C . VAL A 1 195 ? -13.930 10.346 9.267 1.00 92.94 195 VAL A C 1
ATOM 1504 O O . VAL A 1 195 ? -14.229 10.176 8.087 1.00 92.94 195 VAL A O 1
ATOM 1507 N N . GLU A 1 196 ? -13.239 11.393 9.694 1.00 92.62 196 GLU A N 1
ATOM 1508 C CA . GLU A 1 196 ? -12.618 12.380 8.823 1.00 92.62 196 GLU A CA 1
ATOM 1509 C C . GLU A 1 196 ? -11.175 11.953 8.528 1.00 92.62 196 GLU A C 1
ATOM 1511 O O . GLU A 1 196 ? -10.409 11.647 9.443 1.00 92.62 196 GLU A O 1
ATOM 1516 N N . ARG A 1 197 ? -10.793 11.927 7.247 1.00 89.38 197 ARG A N 1
ATOM 1517 C CA . ARG A 1 197 ? -9.406 11.705 6.819 1.00 89.38 197 ARG A CA 1
ATOM 1518 C C . ARG A 1 197 ? -8.720 13.051 6.625 1.00 89.38 197 ARG A C 1
ATOM 1520 O O . ARG A 1 197 ? -9.194 13.871 5.843 1.00 89.38 197 ARG A O 1
ATOM 1527 N N . LEU A 1 198 ? -7.578 13.239 7.271 1.00 85.31 198 LEU A N 1
ATOM 1528 C CA . LEU A 1 198 ? -6.827 14.486 7.234 1.00 85.31 198 LEU A CA 1
ATOM 1529 C C . LEU A 1 198 ? -5.596 14.305 6.326 1.00 85.31 198 LEU A C 1
ATOM 1531 O O . LEU A 1 198 ? -4.572 13.764 6.728 1.00 85.31 198 LEU A O 1
ATOM 1535 N N . GLY A 1 199 ? -5.720 14.722 5.059 1.00 74.06 199 GLY A N 1
ATOM 1536 C CA . GLY A 1 199 ? -4.661 14.634 4.037 1.00 74.06 199 GLY A CA 1
ATOM 1537 C C . GLY A 1 199 ? -4.752 13.426 3.085 1.00 74.06 199 GLY A C 1
ATOM 1538 O O . GLY A 1 199 ? -5.792 12.769 2.969 1.00 74.06 199 GLY A O 1
ATOM 1539 N N . SER A 1 200 ? -3.654 13.161 2.362 1.00 62.81 200 SER A N 1
ATOM 1540 C CA . SER A 1 200 ? -3.558 12.127 1.308 1.00 62.81 200 SER A CA 1
ATOM 1541 C C . SER A 1 200 ? -3.395 10.686 1.830 1.00 62.81 200 SER A C 1
ATOM 1543 O O . SER A 1 200 ? -3.558 9.734 1.067 1.00 62.81 200 SER A O 1
ATOM 1545 N N . GLY A 1 201 ? -3.154 10.498 3.132 1.00 58.59 201 GLY A N 1
ATOM 1546 C CA . GLY A 1 201 ? -3.137 9.191 3.803 1.00 58.59 201 GLY A CA 1
ATOM 1547 C C . GLY A 1 201 ? -1.784 8.782 4.403 1.00 58.59 201 GLY A C 1
ATOM 1548 O O . GLY A 1 201 ? -0.739 9.232 3.951 1.00 58.59 201 GLY A O 1
ATOM 1549 N N . LEU A 1 202 ? -1.870 7.936 5.441 1.00 64.06 202 LEU A N 1
ATOM 1550 C CA . LEU A 1 202 ? -0.824 7.137 6.107 1.00 64.06 202 LEU A CA 1
ATOM 1551 C C . LEU A 1 202 ? 0.584 7.753 6.154 1.00 64.06 202 LEU A C 1
ATOM 1553 O O . LEU A 1 202 ? 1.526 7.215 5.565 1.00 64.06 202 LEU A O 1
ATOM 1557 N N . GLN A 1 203 ? 0.777 8.797 6.964 1.00 67.69 203 GLN A N 1
ATOM 1558 C CA . GLN A 1 203 ? 2.137 9.286 7.244 1.00 67.69 203 GLN A CA 1
ATOM 1559 C C . GLN A 1 203 ? 3.027 8.210 7.884 1.00 67.69 203 GLN A C 1
ATOM 1561 O O . GLN A 1 203 ? 4.244 8.231 7.747 1.00 67.69 203 GLN A O 1
ATOM 1566 N N . SER A 1 204 ? 2.434 7.231 8.563 1.00 61.75 204 SER A N 1
ATOM 1567 C CA . SER A 1 204 ? 3.167 6.134 9.193 1.00 61.75 204 SER A CA 1
ATOM 1568 C C . SER A 1 204 ? 3.718 5.078 8.234 1.00 61.75 204 SER A C 1
ATOM 1570 O O . SER A 1 204 ? 4.495 4.227 8.670 1.00 61.75 204 SER A O 1
ATOM 1572 N N . LEU A 1 205 ? 3.312 5.097 6.959 1.00 72.44 205 LEU A N 1
ATOM 1573 C CA . LEU A 1 205 ? 3.813 4.186 5.926 1.00 72.44 205 LEU A CA 1
ATOM 1574 C C . LEU A 1 205 ? 4.747 4.876 4.924 1.00 72.44 205 LEU A C 1
ATOM 1576 O O . LEU A 1 205 ? 5.118 4.256 3.925 1.00 72.44 205 LEU A O 1
ATOM 1580 N N . SER A 1 206 ? 5.151 6.125 5.177 1.00 76.56 206 SER A N 1
ATOM 1581 C CA . SER A 1 206 ? 6.230 6.747 4.416 1.00 76.56 206 SER A CA 1
ATOM 1582 C C . SER A 1 206 ? 7.585 6.177 4.827 1.00 76.56 206 SER A C 1
ATOM 1584 O O . SER A 1 206 ? 7.858 5.910 5.999 1.00 76.56 206 SER A O 1
ATOM 1586 N N . ALA A 1 207 ? 8.468 6.019 3.846 1.00 68.69 207 ALA A N 1
ATOM 1587 C CA . ALA A 1 207 ? 9.859 5.677 4.090 1.00 68.69 207 ALA A CA 1
ATOM 1588 C C . ALA A 1 207 ? 10.600 6.797 4.837 1.00 68.69 207 ALA A C 1
ATOM 1590 O O . ALA A 1 207 ? 11.381 6.547 5.756 1.00 68.69 207 ALA A O 1
ATOM 1591 N N . ALA A 1 208 ? 10.296 8.048 4.486 1.00 58.44 208 ALA A N 1
ATOM 1592 C CA . ALA A 1 208 ? 10.709 9.224 5.231 1.00 58.44 208 ALA A CA 1
ATOM 1593 C C . ALA A 1 208 ? 9.805 9.377 6.460 1.00 58.44 208 ALA A C 1
ATOM 1595 O O . ALA A 1 208 ? 8.848 10.154 6.439 1.00 58.44 208 ALA A O 1
ATOM 1596 N N . GLY A 1 209 ? 10.061 8.596 7.513 1.00 55.91 209 GLY A N 1
ATOM 1597 C CA . GLY A 1 209 ? 9.378 8.776 8.793 1.00 55.91 209 GLY A CA 1
ATOM 1598 C C . GLY A 1 209 ? 9.426 10.254 9.185 1.00 55.91 209 GLY A C 1
ATOM 1599 O O . GLY A 1 209 ? 10.491 10.869 9.126 1.00 55.91 209 GLY A O 1
ATOM 1600 N N . SER A 1 210 ? 8.278 10.843 9.522 1.00 51.50 210 SER A N 1
ATOM 1601 C CA . SER A 1 210 ? 8.124 12.273 9.810 1.00 51.50 210 SER A CA 1
ATOM 1602 C C . SER A 1 210 ? 8.864 12.673 11.098 1.00 51.50 210 SER A C 1
ATOM 1604 O O . SER A 1 210 ? 8.258 12.917 12.142 1.00 51.50 210 SER A O 1
ATOM 1606 N N . GLN A 1 211 ? 10.195 12.701 11.078 1.00 43.78 211 GLN A N 1
ATOM 1607 C CA . GLN A 1 211 ? 10.988 13.154 12.211 1.00 43.78 211 GLN A CA 1
ATOM 1608 C C . GLN A 1 211 ? 10.964 14.683 12.266 1.00 43.78 211 GLN A C 1
ATOM 1610 O O . GLN A 1 211 ? 11.607 15.354 11.465 1.00 43.78 211 GLN A O 1
ATOM 1615 N N . GLY A 1 212 ? 10.237 15.233 13.242 1.00 45.00 212 GLY A N 1
ATOM 1616 C CA . GLY A 1 212 ? 10.456 16.604 13.719 1.00 45.00 212 GLY A CA 1
ATOM 1617 C C . GLY A 1 212 ? 9.249 17.540 13.742 1.00 45.00 212 GLY A C 1
ATOM 1618 O O . GLY A 1 212 ? 9.373 18.629 14.293 1.00 45.00 212 GLY A O 1
ATOM 1619 N N . SER A 1 213 ? 8.088 17.143 13.221 1.00 48.66 213 SER A N 1
ATOM 1620 C CA . SER A 1 213 ? 6.830 17.875 13.451 1.00 48.66 213 SER A CA 1
ATOM 1621 C C . SER A 1 213 ? 5.993 17.160 14.517 1.00 48.66 213 SER A C 1
ATOM 1623 O O . SER A 1 213 ? 6.084 15.932 14.608 1.00 48.66 213 SER A O 1
ATOM 1625 N N . PRO A 1 214 ? 5.189 17.872 15.338 1.00 52.59 214 PRO A N 1
ATOM 1626 C CA . PRO A 1 214 ? 4.165 17.201 16.134 1.00 52.59 214 PRO A CA 1
ATOM 1627 C C . PRO A 1 214 ? 3.316 16.337 15.191 1.00 52.59 214 PRO A C 1
ATOM 1629 O O . PRO A 1 214 ? 3.048 16.783 14.071 1.00 52.59 214 PRO A O 1
ATOM 1632 N N . PRO A 1 215 ? 2.938 15.110 15.590 1.00 67.31 215 PRO A N 1
ATOM 1633 C CA . PRO A 1 215 ? 2.199 14.233 14.701 1.00 67.31 215 PRO A CA 1
ATOM 1634 C C . PRO A 1 215 ? 0.900 14.930 14.310 1.00 67.31 215 PRO A C 1
ATOM 1636 O O . PRO A 1 215 ? 0.074 15.248 15.162 1.00 67.31 215 PRO A O 1
ATOM 1639 N N . THR A 1 216 ? 0.735 15.227 13.028 1.00 80.25 216 THR A N 1
ATOM 1640 C CA . THR A 1 216 ? -0.571 15.612 12.504 1.00 80.25 216 THR A CA 1
ATOM 1641 C C . THR A 1 216 ? -1.446 14.363 12.504 1.00 80.25 216 THR A C 1
ATOM 1643 O O . THR A 1 216 ? -0.955 13.309 12.093 1.00 80.25 216 THR A O 1
ATOM 1646 N N . PRO A 1 217 ? -2.702 14.429 12.973 1.00 88.12 217 PRO A N 1
ATOM 1647 C CA . PRO A 1 217 ? -3.584 13.276 12.890 1.00 88.12 217 PRO A CA 1
ATOM 1648 C C . PRO A 1 217 ? -3.771 12.852 11.434 1.00 88.12 217 PRO A C 1
ATOM 1650 O O . PRO A 1 217 ? -4.007 13.695 10.574 1.00 88.12 217 PRO A O 1
ATOM 1653 N N . ASP A 1 218 ? -3.694 11.548 11.179 1.00 88.38 218 ASP A N 1
ATOM 1654 C CA . ASP A 1 218 ? -4.086 10.949 9.900 1.00 88.38 218 ASP A CA 1
ATOM 1655 C C . ASP A 1 218 ? -5.621 10.942 9.773 1.00 88.38 218 ASP A C 1
ATOM 1657 O O . ASP A 1 218 ? -6.187 11.100 8.688 1.00 88.38 218 ASP A O 1
ATOM 1661 N N . PHE A 1 219 ? -6.303 10.756 10.908 1.00 92.62 219 PHE A N 1
ATOM 1662 C CA . PHE A 1 219 ? -7.755 10.694 10.999 1.00 92.62 219 PHE A CA 1
ATOM 1663 C C . PHE A 1 219 ? -8.271 11.396 12.249 1.00 92.62 219 PHE A C 1
ATOM 1665 O O . PHE A 1 219 ? -7.624 11.386 13.300 1.00 92.62 219 PHE A O 1
ATOM 1672 N N . ARG A 1 220 ? -9.491 11.918 12.142 1.00 93.94 220 ARG A N 1
ATOM 1673 C CA . ARG A 1 220 ? -10.271 12.457 13.250 1.00 93.94 220 ARG A CA 1
ATOM 1674 C C . ARG A 1 220 ? -11.605 11.731 13.359 1.00 93.94 220 ARG A C 1
ATOM 1676 O O . ARG A 1 220 ? -12.239 11.425 12.352 1.00 93.94 220 ARG A O 1
ATOM 1683 N N . VAL A 1 221 ? -12.034 11.453 14.585 1.00 95.12 221 VAL A N 1
ATOM 1684 C CA . VAL A 1 221 ? -13.308 10.779 14.854 1.00 95.12 221 VAL A CA 1
ATOM 1685 C C . VAL A 1 221 ? -13.919 11.249 16.180 1.00 95.12 221 VAL A C 1
ATOM 1687 O O . VAL A 1 221 ? -13.190 11.465 17.146 1.00 95.12 221 VAL A O 1
ATOM 1690 N N . PRO A 1 222 ? -15.248 11.390 16.285 1.00 95.38 222 PRO A N 1
ATOM 1691 C CA . PRO A 1 222 ? -15.901 11.650 17.564 1.00 95.38 222 PRO A CA 1
ATOM 1692 C C . PRO A 1 222 ? -15.838 10.455 18.525 1.00 95.38 222 PRO A C 1
ATOM 1694 O O . PRO A 1 222 ? -16.013 9.301 18.115 1.00 95.38 222 PRO A O 1
ATOM 1697 N N . ALA A 1 223 ? -15.668 10.727 19.817 1.00 95.06 223 ALA A N 1
ATOM 1698 C CA . ALA A 1 223 ? -15.780 9.737 20.884 1.00 95.06 223 ALA A CA 1
ATOM 1699 C C . ALA A 1 223 ? -17.147 9.029 20.842 1.00 95.06 223 ALA A C 1
ATOM 1701 O O . ALA A 1 223 ? -18.160 9.617 20.463 1.00 95.06 223 ALA A O 1
ATOM 1702 N N . GLY A 1 224 ? -17.199 7.747 21.215 1.00 94.31 224 GLY A N 1
ATOM 1703 C 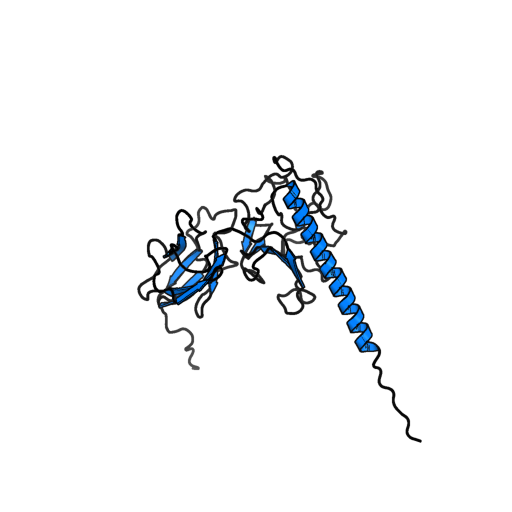CA . GLY A 1 224 ? -18.431 6.951 21.116 1.00 94.31 224 GLY A CA 1
ATOM 1704 C C . GLY A 1 224 ? -18.731 6.376 19.724 1.00 94.31 224 GLY A C 1
ATOM 1705 O O . GLY A 1 224 ? -19.627 5.542 19.601 1.00 94.31 224 GLY A O 1
ATOM 1706 N N . SER A 1 225 ? -18.009 6.794 18.679 1.00 94.75 225 SER A N 1
ATOM 1707 C CA . SER A 1 225 ? -18.261 6.334 17.308 1.00 94.75 225 SER A CA 1
ATOM 1708 C C . SER A 1 225 ? -17.909 4.862 17.101 1.00 94.75 225 SER A C 1
ATOM 1710 O O . SER A 1 225 ? -16.981 4.321 17.708 1.00 94.75 225 SER A O 1
ATOM 1712 N N . VAL A 1 226 ? -18.613 4.230 16.159 1.00 95.94 226 VAL A N 1
ATOM 1713 C CA . VAL A 1 226 ? -18.217 2.935 15.599 1.00 95.94 226 VAL A CA 1
ATOM 1714 C C . VAL A 1 226 ? -17.159 3.168 14.523 1.00 95.94 226 VAL A C 1
ATOM 1716 O O . VAL A 1 226 ? -17.402 3.859 13.532 1.00 95.94 226 VAL A O 1
ATOM 1719 N N . LEU A 1 227 ? -15.992 2.570 14.727 1.00 96.81 227 LEU A N 1
ATOM 1720 C CA . LEU A 1 227 ? -14.812 2.672 13.884 1.00 96.81 227 LEU A CA 1
ATOM 1721 C C . LEU A 1 227 ? -14.531 1.317 13.232 1.00 96.81 227 LEU A C 1
ATOM 1723 O O . LEU A 1 227 ? -14.374 0.310 13.917 1.00 96.81 227 LEU A O 1
ATOM 1727 N N . THR A 1 228 ? -14.433 1.286 11.907 1.00 97.94 228 THR A N 1
ATOM 1728 C CA . THR A 1 228 ? -13.895 0.143 11.162 1.00 97.94 228 THR A CA 1
ATOM 1729 C C . THR A 1 228 ? -12.439 0.417 10.825 1.00 97.94 228 THR A C 1
ATOM 1731 O O . THR A 1 228 ? -12.125 1.351 10.091 1.00 97.94 228 THR A O 1
ATOM 1734 N N . ILE A 1 229 ? -11.554 -0.401 11.374 1.00 98.00 229 ILE A N 1
ATOM 1735 C CA . ILE A 1 229 ? -10.111 -0.351 11.184 1.00 98.00 229 ILE A CA 1
ATOM 1736 C C . ILE A 1 229 ? -9.755 -1.362 10.100 1.00 98.00 229 ILE A C 1
ATOM 1738 O O . ILE A 1 229 ? -10.041 -2.549 10.254 1.00 98.00 229 ILE A O 1
ATOM 1742 N N . ARG A 1 230 ? -9.139 -0.907 9.009 1.00 97.06 230 ARG A N 1
ATOM 1743 C CA . ARG A 1 230 ? -8.667 -1.766 7.917 1.00 97.06 230 ARG A CA 1
ATOM 1744 C C . ARG A 1 230 ? -7.176 -2.031 8.036 1.00 97.06 230 ARG A C 1
ATOM 1746 O O . ARG A 1 230 ? -6.420 -1.209 8.557 1.00 97.06 230 ARG A O 1
ATOM 1753 N N . GLY A 1 231 ? -6.755 -3.179 7.530 1.00 95.56 231 GLY A N 1
ATOM 1754 C CA . GLY A 1 231 ? -5.357 -3.573 7.519 1.00 95.56 231 GLY A CA 1
ATOM 1755 C C . GLY A 1 231 ? -5.094 -4.832 6.709 1.00 95.56 231 GLY A C 1
ATOM 1756 O O . GLY A 1 231 ? -5.966 -5.365 6.026 1.00 95.56 231 GLY A O 1
ATOM 1757 N N . VAL A 1 232 ? -3.864 -5.321 6.776 1.00 95.12 232 VAL A N 1
ATOM 1758 C CA . VAL A 1 232 ? -3.418 -6.597 6.205 1.00 95.12 232 VAL A CA 1
ATOM 1759 C C . VAL A 1 232 ? -2.994 -7.543 7.321 1.00 95.12 232 VAL A C 1
ATOM 1761 O O . VAL A 1 232 ? -2.431 -7.128 8.336 1.00 95.12 232 VAL A O 1
ATOM 1764 N N . ASN A 1 233 ? -3.246 -8.836 7.107 1.00 95.06 233 ASN A N 1
ATOM 1765 C CA . ASN A 1 233 ? -2.818 -9.911 8.000 1.00 95.06 233 ASN A CA 1
ATOM 1766 C C . ASN A 1 233 ? -3.274 -9.724 9.465 1.00 95.06 233 ASN A C 1
ATOM 1768 O O . ASN A 1 233 ? -2.544 -10.057 10.401 1.00 95.06 233 ASN A O 1
ATOM 1772 N N . LEU A 1 234 ? -4.496 -9.221 9.682 1.00 96.12 234 LEU A N 1
ATOM 1773 C CA . LEU A 1 234 ? -5.050 -9.000 11.029 1.00 96.12 234 LEU A CA 1
ATOM 1774 C C . LEU A 1 234 ? -5.490 -10.306 11.721 1.00 96.12 234 LEU A C 1
ATOM 1776 O O . LEU A 1 234 ? -5.730 -10.324 12.924 1.00 96.12 234 LEU A O 1
ATOM 1780 N N . GLY A 1 235 ? -5.527 -11.419 10.980 1.00 94.88 235 GLY A N 1
ATOM 1781 C CA . GLY A 1 235 ? -6.050 -12.713 11.433 1.00 94.88 235 GLY A CA 1
ATOM 178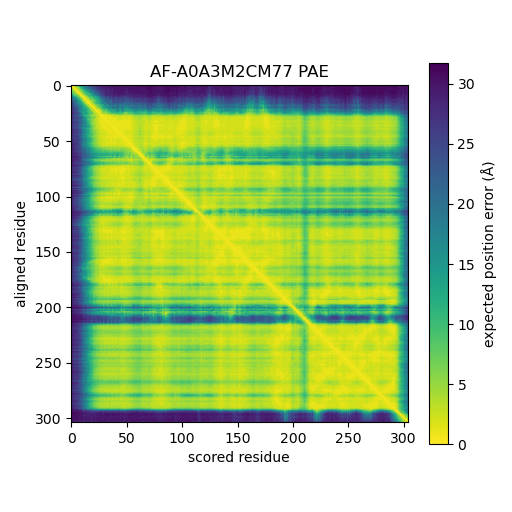2 C C . GLY A 1 235 ? -7.562 -12.828 11.225 1.00 94.88 235 GLY A C 1
ATOM 1783 O O . GLY A 1 235 ? -8.273 -11.835 11.258 1.00 94.88 235 GLY A O 1
ATOM 1784 N N . SER A 1 236 ? -8.079 -14.032 10.975 1.00 95.50 236 SER A N 1
ATOM 1785 C CA . SER A 1 236 ? -9.518 -14.250 10.728 1.00 95.50 236 SER A CA 1
ATOM 1786 C C . SER A 1 236 ? -10.398 -14.124 11.977 1.00 95.50 236 SER A C 1
ATOM 1788 O O . SER A 1 236 ? -11.617 -14.108 11.854 1.00 95.50 236 SER A O 1
ATOM 1790 N N . VAL A 1 237 ? -9.787 -14.043 13.160 1.00 95.81 237 VAL A N 1
ATOM 1791 C CA . VAL A 1 237 ? -10.410 -13.850 14.475 1.00 95.81 237 VAL A CA 1
ATOM 1792 C C . VAL A 1 237 ? -9.452 -13.050 15.363 1.00 95.81 237 VAL A C 1
ATOM 1794 O O . VAL A 1 237 ? -8.250 -13.041 15.095 1.00 95.81 237 VAL A O 1
ATOM 1797 N N . GLN A 1 238 ? -9.963 -12.442 16.439 1.00 96.25 238 GLN A N 1
ATOM 1798 C CA . GLN A 1 238 ? -9.157 -11.630 17.359 1.00 96.25 238 GLN A CA 1
ATOM 1799 C C . GLN A 1 238 ? -7.983 -12.411 17.976 1.00 96.25 238 GLN A C 1
ATOM 1801 O O . GLN A 1 238 ? -6.845 -11.954 17.934 1.00 96.25 238 GLN A O 1
ATOM 1806 N N . GLY A 1 239 ? -8.226 -13.606 18.527 1.00 94.44 239 GLY A N 1
ATOM 1807 C CA . GLY A 1 239 ? -7.169 -14.409 19.152 1.00 94.44 239 GLY A CA 1
ATOM 1808 C C . GLY A 1 239 ? -6.441 -13.650 20.272 1.00 94.44 239 GLY A C 1
ATOM 1809 O O . GLY A 1 239 ? -7.081 -13.163 21.199 1.00 94.44 239 GLY A O 1
ATOM 1810 N N . THR A 1 240 ? -5.111 -13.554 20.182 1.00 94.88 240 THR A N 1
ATOM 1811 C CA . THR A 1 240 ? -4.252 -12.787 21.108 1.00 94.88 240 THR A CA 1
ATOM 1812 C C . THR A 1 240 ? -4.094 -11.316 20.712 1.00 94.88 240 THR A C 1
ATOM 1814 O O . THR A 1 240 ? -3.368 -10.580 21.383 1.00 94.88 240 THR A O 1
ATOM 1817 N N . ALA A 1 241 ? -4.733 -10.878 19.622 1.00 97.56 241 ALA A N 1
ATOM 1818 C CA . ALA A 1 241 ? -4.591 -9.520 19.133 1.00 97.56 241 ALA A CA 1
ATOM 1819 C C . ALA A 1 241 ? -5.362 -8.513 20.001 1.00 97.56 241 ALA A C 1
ATOM 1821 O O . ALA A 1 241 ? -6.501 -8.748 20.417 1.00 97.56 241 ALA A O 1
ATOM 1822 N N . ARG A 1 242 ? -4.734 -7.362 20.241 1.00 97.81 242 ARG A N 1
ATOM 1823 C CA . ARG A 1 242 ? -5.269 -6.252 21.035 1.00 97.81 242 ARG A CA 1
ATOM 1824 C C . ARG A 1 242 ? -5.249 -4.984 20.197 1.00 97.81 242 ARG A C 1
ATOM 1826 O O . ARG A 1 242 ? -4.243 -4.698 19.547 1.00 97.81 242 ARG A O 1
ATOM 1833 N N . VAL A 1 243 ? -6.352 -4.239 20.219 1.00 98.38 243 VAL A N 1
ATOM 1834 C CA . VAL A 1 243 ? -6.463 -2.928 19.571 1.00 98.38 243 VAL A CA 1
ATOM 1835 C C . VAL A 1 243 ? -6.085 -1.868 20.593 1.00 98.38 243 VAL A C 1
ATOM 1837 O O . VAL A 1 243 ? -6.740 -1.752 21.625 1.00 98.38 243 VAL A O 1
ATOM 1840 N N . MET A 1 244 ? -5.041 -1.098 20.312 1.00 98.31 244 MET A N 1
ATOM 1841 C CA . MET A 1 244 ? -4.485 -0.111 21.231 1.00 98.31 244 MET A CA 1
ATOM 1842 C C . MET A 1 244 ? -4.656 1.293 20.668 1.00 98.31 244 MET A C 1
ATOM 1844 O O . MET A 1 244 ? -4.405 1.517 19.486 1.00 98.31 244 MET A O 1
ATOM 1848 N N . TRP A 1 245 ? -5.034 2.240 21.519 1.00 97.56 245 TRP A N 1
ATOM 1849 C CA . TRP A 1 245 ? -4.969 3.673 21.259 1.00 97.56 245 TRP A CA 1
ATOM 1850 C C . TRP A 1 245 ? -4.114 4.325 22.352 1.00 97.56 245 TRP A C 1
ATOM 1852 O O . TRP A 1 245 ? -4.531 4.433 23.507 1.00 97.56 245 TRP A O 1
ATOM 1862 N N . GLY A 1 246 ? -2.874 4.679 22.009 1.00 95.44 246 GLY A N 1
ATOM 1863 C CA . GLY A 1 246 ? -1.837 4.990 22.993 1.00 95.44 246 GLY A CA 1
ATOM 1864 C C . GLY A 1 246 ? -1.605 3.798 23.926 1.00 95.44 246 GLY A C 1
ATOM 1865 O O . GLY A 1 246 ? -1.298 2.697 23.464 1.00 95.44 246 GLY A O 1
ATOM 1866 N N . ASP A 1 247 ? -1.811 4.013 25.224 1.00 96.00 247 ASP A N 1
ATOM 1867 C CA . ASP A 1 247 ? -1.708 2.978 26.265 1.00 96.00 247 ASP A CA 1
ATOM 1868 C C . ASP A 1 247 ? -3.062 2.323 26.607 1.00 96.00 247 ASP A C 1
ATOM 1870 O O . ASP A 1 247 ? -3.148 1.475 27.497 1.00 96.00 247 ASP A O 1
ATOM 1874 N N . ILE A 1 248 ? -4.141 2.715 25.920 1.00 97.69 248 ILE A N 1
ATOM 1875 C CA . ILE A 1 248 ? -5.505 2.268 26.211 1.00 97.69 248 ILE A CA 1
ATOM 1876 C C . ILE A 1 248 ? -5.898 1.148 25.253 1.00 97.69 248 ILE A C 1
ATOM 1878 O O . ILE A 1 248 ? -5.873 1.316 24.037 1.00 97.69 248 ILE A O 1
ATOM 1882 N N . GLU A 1 249 ? -6.319 0.009 25.797 1.00 98.06 249 GLU A N 1
ATOM 1883 C CA . GLU A 1 249 ? -6.896 -1.072 24.998 1.00 98.06 249 GLU A CA 1
ATOM 1884 C C . GLU A 1 249 ? -8.375 -0.804 24.694 1.00 98.06 249 GLU A C 1
ATOM 1886 O O . GLU A 1 249 ? -9.189 -0.592 25.596 1.00 98.06 249 GLU A O 1
ATOM 1891 N N . LEU A 1 250 ? -8.735 -0.858 23.412 1.00 98.25 250 LEU A N 1
ATOM 1892 C CA . LEU A 1 250 ? -10.111 -0.754 22.944 1.00 98.25 250 LEU A CA 1
ATOM 1893 C C . LEU A 1 250 ? -10.748 -2.149 22.912 1.00 98.25 250 LEU A C 1
ATOM 1895 O O . LEU A 1 250 ? -10.461 -2.961 22.035 1.00 98.25 250 LEU A O 1
ATOM 1899 N N . THR A 1 251 ? -11.626 -2.430 23.872 1.00 97.56 251 THR A N 1
ATOM 1900 C CA . THR A 1 251 ? -12.167 -3.783 24.099 1.00 97.56 251 THR A CA 1
ATOM 1901 C C . THR A 1 251 ? -13.546 -4.031 23.485 1.00 97.56 251 THR A C 1
ATOM 1903 O O . THR A 1 251 ? -13.953 -5.183 23.351 1.00 97.56 251 THR A O 1
ATOM 1906 N N . ASN A 1 252 ? -14.281 -2.985 23.091 1.00 97.69 252 ASN A N 1
ATOM 1907 C CA . ASN A 1 252 ? -15.633 -3.115 22.536 1.00 97.69 252 ASN A CA 1
ATOM 1908 C C . ASN A 1 252 ? -15.600 -3.440 21.031 1.00 97.69 252 ASN A C 1
ATOM 1910 O O . ASN A 1 252 ? -15.917 -2.598 20.187 1.00 97.69 252 ASN A O 1
ATOM 1914 N N . ILE A 1 253 ? -15.154 -4.654 20.709 1.00 98.25 253 ILE A N 1
ATOM 1915 C CA . ILE A 1 253 ? -14.982 -5.162 19.346 1.00 98.25 253 ILE A CA 1
ATOM 1916 C C . ILE A 1 253 ? -16.222 -5.961 18.940 1.00 98.25 253 ILE A C 1
ATOM 1918 O O . ILE A 1 253 ? -16.605 -6.915 19.615 1.00 98.25 253 ILE A O 1
ATOM 1922 N N . SER A 1 254 ? -16.839 -5.590 17.818 1.00 97.31 254 SER A N 1
ATOM 1923 C CA . SER A 1 254 ? -18.059 -6.231 17.308 1.00 97.31 254 SER A CA 1
ATOM 1924 C C . SER A 1 254 ? -17.829 -7.119 16.085 1.00 97.31 254 SER A C 1
ATOM 1926 O O . SER A 1 254 ? -18.661 -7.974 15.789 1.00 97.31 254 SER A O 1
ATOM 1928 N N . ASN A 1 255 ? -16.711 -6.942 15.377 1.00 97.56 255 ASN A N 1
ATOM 1929 C CA . ASN A 1 255 ? -16.354 -7.737 14.206 1.00 97.56 255 ASN A CA 1
ATOM 1930 C C . ASN A 1 255 ? -14.833 -7.841 14.059 1.00 97.56 255 ASN A C 1
ATOM 1932 O O . ASN A 1 255 ? -14.120 -6.874 14.333 1.00 97.56 255 ASN A O 1
ATOM 1936 N N . TRP A 1 256 ? -14.349 -8.989 13.581 1.00 98.38 256 TRP A N 1
ATOM 1937 C CA . TRP A 1 256 ? -12.937 -9.212 13.283 1.00 98.38 256 TRP A CA 1
ATOM 1938 C C . TRP A 1 256 ? -12.775 -10.109 12.060 1.00 98.38 256 TRP A C 1
ATOM 1940 O O . TRP A 1 256 ? -13.332 -11.202 11.996 1.00 98.38 256 TRP A O 1
ATOM 1950 N N . THR A 1 257 ? -11.968 -9.662 11.107 1.00 97.25 257 THR A N 1
ATOM 1951 C CA . THR A 1 257 ? -11.569 -10.411 9.916 1.00 97.25 257 THR A CA 1
ATOM 1952 C C . THR A 1 257 ? -10.091 -10.159 9.632 1.00 97.25 257 THR A C 1
ATOM 1954 O O . THR A 1 257 ? -9.465 -9.288 10.233 1.00 97.25 257 THR A O 1
ATOM 1957 N N . SER A 1 258 ? -9.531 -10.863 8.647 1.00 95.31 258 SER A N 1
ATOM 1958 C CA . SER A 1 258 ? -8.130 -10.679 8.252 1.00 95.31 258 SER A CA 1
ATOM 1959 C C . SER A 1 258 ? -7.820 -9.302 7.655 1.00 95.31 258 SER A C 1
ATOM 1961 O O . SER A 1 258 ? -6.638 -8.969 7.523 1.00 95.31 258 SER A O 1
ATOM 1963 N N . ARG A 1 259 ? -8.850 -8.523 7.293 1.00 95.44 259 ARG A N 1
ATOM 1964 C CA . ARG A 1 259 ? -8.730 -7.217 6.627 1.00 95.44 259 ARG A CA 1
ATOM 1965 C C . ARG A 1 259 ? -9.396 -6.071 7.378 1.00 95.44 259 ARG A C 1
ATOM 1967 O O . ARG A 1 259 ? -9.039 -4.925 7.132 1.00 95.44 259 ARG A O 1
ATOM 1974 N N . GLU A 1 260 ? -10.350 -6.357 8.258 1.00 97.12 260 GLU A N 1
ATOM 1975 C CA . GLU A 1 260 ? -11.182 -5.345 8.913 1.00 97.12 260 GLU A CA 1
ATOM 1976 C C . GLU A 1 260 ? -11.545 -5.753 10.339 1.00 97.12 260 GLU A C 1
ATOM 1978 O O . GLU A 1 260 ? -11.909 -6.904 10.590 1.00 97.12 260 GLU A O 1
ATOM 1983 N N . VAL A 1 261 ? -11.502 -4.786 11.252 1.00 98.56 261 VAL A N 1
ATOM 1984 C CA . VAL A 1 261 ? -11.934 -4.913 12.646 1.00 98.56 261 VAL A CA 1
ATOM 1985 C C . VAL A 1 261 ? -12.864 -3.761 12.976 1.00 98.56 261 VAL A C 1
ATOM 1987 O O . VAL A 1 261 ? -12.533 -2.606 12.722 1.00 98.56 261 VAL A O 1
ATOM 1990 N N . THR A 1 262 ? -14.021 -4.055 13.559 1.00 98.50 262 THR A N 1
ATOM 1991 C CA . THR A 1 262 ? -14.972 -3.026 13.985 1.00 98.50 262 THR A CA 1
ATOM 1992 C C . THR A 1 262 ? -14.918 -2.876 15.496 1.00 98.50 262 THR A C 1
ATOM 1994 O O . THR A 1 262 ? -15.124 -3.844 16.227 1.00 98.50 262 THR A O 1
ATOM 1997 N N . VAL A 1 263 ? -14.659 -1.655 15.957 1.00 98.06 263 VAL A N 1
ATOM 1998 C CA . VAL A 1 263 ? -14.554 -1.292 17.370 1.00 98.06 263 VAL A CA 1
ATOM 1999 C C . VAL A 1 263 ? -15.444 -0.093 17.674 1.00 98.06 263 VAL A C 1
ATOM 2001 O O . VAL A 1 263 ? -15.552 0.833 16.875 1.00 98.06 263 VAL A O 1
ATOM 2004 N N . THR A 1 264 ? -16.096 -0.096 18.830 1.00 97.25 264 THR A N 1
ATOM 2005 C CA . THR A 1 264 ? -16.808 1.083 19.336 1.00 97.25 264 THR A CA 1
ATOM 2006 C C . THR A 1 264 ? -15.890 1.833 20.288 1.00 97.25 264 THR A C 1
ATOM 2008 O O . THR A 1 264 ? -15.446 1.274 21.293 1.00 97.25 264 THR A O 1
ATOM 2011 N N . LEU A 1 265 ? -15.596 3.094 19.977 1.00 96.62 265 LEU A N 1
ATOM 2012 C CA . LEU A 1 265 ? -14.760 3.935 20.828 1.00 96.62 265 LEU A CA 1
ATOM 2013 C C . LEU A 1 265 ? -15.499 4.252 22.138 1.00 96.62 265 LEU A C 1
ATOM 2015 O O . LEU A 1 265 ? -16.682 4.589 22.094 1.00 96.62 265 LEU A O 1
ATOM 2019 N N . PRO A 1 266 ? -14.850 4.185 23.312 1.00 95.50 266 PRO A N 1
ATOM 2020 C CA . PRO A 1 266 ? -15.448 4.688 24.542 1.00 95.50 266 PRO A CA 1
ATOM 2021 C C . PRO A 1 266 ? -15.759 6.187 24.435 1.00 95.50 266 PRO A C 1
ATOM 2023 O O . PRO A 1 266 ? -14.976 6.955 23.878 1.00 95.50 266 PRO A O 1
ATOM 2026 N N . GLN A 1 267 ? -16.884 6.616 25.011 1.00 94.19 267 GLN A N 1
ATOM 2027 C CA . GLN A 1 267 ? -17.290 8.030 25.016 1.00 94.19 267 GLN A CA 1
ATOM 2028 C C . GLN A 1 267 ? -16.347 8.938 25.813 1.00 94.19 267 GLN A C 1
ATOM 2030 O O . GLN A 1 267 ? -16.379 10.142 25.618 1.00 94.19 267 GLN A O 1
ATOM 2035 N N . SER A 1 268 ? -15.539 8.370 26.710 1.00 93.12 268 SER A N 1
ATOM 2036 C CA . SER A 1 268 ? -14.601 9.102 27.564 1.00 93.12 268 SER A CA 1
ATOM 2037 C C . SER A 1 268 ? -13.210 9.288 26.951 1.00 93.12 268 SER A C 1
ATOM 2039 O O . SER A 1 268 ? -12.327 9.814 27.628 1.00 93.12 268 SER A O 1
ATOM 2041 N N . LEU A 1 269 ? -12.955 8.766 25.745 1.00 94.81 269 LEU A N 1
ATOM 2042 C CA . LEU A 1 269 ? -11.656 8.921 25.087 1.00 94.81 269 LEU A CA 1
ATOM 2043 C C . LEU A 1 269 ? -11.605 10.219 24.299 1.00 94.81 269 LEU A C 1
ATOM 2045 O O . LEU A 1 269 ? -12.463 10.449 23.456 1.00 94.81 269 LEU A O 1
ATOM 2049 N N . HIS A 1 270 ? -10.558 11.010 24.531 1.00 95.56 270 HIS A N 1
ATOM 2050 C CA . HIS A 1 270 ? -10.304 12.266 23.829 1.00 95.56 270 HIS A CA 1
ATOM 2051 C C . HIS A 1 270 ? -8.799 12.508 23.706 1.00 95.56 270 HIS A C 1
ATOM 2053 O O . HIS A 1 270 ? -8.032 12.138 24.597 1.00 95.56 270 HIS A O 1
ATOM 2059 N N . GLY A 1 271 ? -8.386 13.173 22.631 1.00 94.81 271 GLY A N 1
ATOM 2060 C CA . GLY A 1 271 ? -7.003 13.566 22.372 1.00 94.81 271 GLY A CA 1
ATOM 2061 C C . GLY A 1 271 ? -6.427 12.922 21.117 1.00 94.81 271 GLY A C 1
ATOM 2062 O O . GLY A 1 271 ? -7.145 12.335 20.315 1.00 94.81 271 GLY A O 1
ATOM 2063 N N . LEU A 1 272 ? -5.112 13.034 20.950 1.00 93.38 272 LEU A N 1
ATOM 2064 C CA . LEU A 1 272 ? -4.368 12.463 19.832 1.00 93.38 272 LEU A CA 1
ATOM 2065 C C . LEU A 1 272 ? -3.444 11.358 20.340 1.00 93.38 272 LEU A C 1
ATOM 2067 O O . LEU A 1 272 ? -2.592 11.614 21.190 1.00 93.38 272 LEU A O 1
ATOM 2071 N N . ALA A 1 273 ? -3.574 10.153 19.790 1.00 94.12 273 ALA A N 1
ATOM 2072 C CA . ALA A 1 273 ? -2.646 9.063 20.068 1.00 94.12 273 ALA A CA 1
ATOM 2073 C C . ALA A 1 273 ? -2.489 8.125 18.867 1.00 94.12 273 ALA A C 1
ATOM 2075 O O . ALA A 1 273 ? -3.200 8.217 17.866 1.00 94.12 273 ALA A O 1
ATOM 2076 N N . GLN A 1 274 ? -1.532 7.207 18.978 1.00 93.75 274 GLN A N 1
ATOM 2077 C CA . GLN A 1 274 ? -1.319 6.160 17.989 1.00 93.75 274 GLN A CA 1
ATOM 2078 C C . GLN A 1 274 ? -2.346 5.046 18.170 1.00 93.75 274 GLN A C 1
ATOM 2080 O O . GLN A 1 274 ? -2.419 4.436 19.233 1.00 93.75 274 GLN A O 1
ATOM 2085 N N . LEU A 1 275 ? -3.092 4.750 17.115 1.00 96.44 275 LEU A N 1
ATOM 2086 C CA . LEU A 1 275 ? -3.875 3.537 16.962 1.00 96.44 275 LEU A CA 1
ATOM 2087 C C . LEU A 1 275 ? -2.997 2.451 16.334 1.00 96.44 275 LEU A C 1
ATOM 2089 O O . LEU A 1 275 ? -2.456 2.645 15.248 1.00 96.44 275 LEU A O 1
ATOM 2093 N N . TYR A 1 276 ? -2.856 1.308 16.990 1.00 96.88 276 TYR A N 1
ATOM 2094 C CA . TYR A 1 276 ? -2.056 0.187 16.495 1.00 96.88 276 TYR A CA 1
ATOM 2095 C C . TYR A 1 276 ? -2.559 -1.128 17.081 1.00 96.88 276 TYR A C 1
ATOM 2097 O O . TYR A 1 276 ? -3.290 -1.142 18.073 1.00 96.88 276 TYR A O 1
ATOM 2105 N N . PHE A 1 277 ? -2.200 -2.249 16.459 1.00 97.88 277 PHE A N 1
ATOM 2106 C CA . PHE A 1 277 ? -2.509 -3.568 17.002 1.00 97.88 277 PHE A CA 1
ATOM 2107 C C . PHE A 1 277 ? -1.244 -4.215 17.547 1.00 97.88 277 PHE A C 1
ATOM 2109 O O . PHE A 1 277 ? -0.169 -4.094 16.958 1.00 97.88 277 PHE A O 1
ATOM 2116 N N . ILE A 1 278 ? -1.400 -4.957 18.638 1.00 97.62 278 ILE A N 1
ATOM 2117 C CA . ILE A 1 278 ? -0.391 -5.884 19.152 1.00 97.62 278 ILE A CA 1
ATOM 2118 C C . ILE A 1 278 ? -0.919 -7.295 18.936 1.00 97.62 278 ILE A C 1
ATOM 2120 O O . ILE A 1 278 ? -2.078 -7.559 19.244 1.00 97.62 278 ILE A O 1
ATOM 2124 N N . ARG A 1 279 ? -0.079 -8.205 18.445 1.00 96.50 279 ARG A N 1
ATOM 2125 C CA . ARG A 1 279 ? -0.358 -9.644 18.401 1.00 96.50 279 ARG A CA 1
ATOM 2126 C C . ARG A 1 279 ? 0.924 -10.398 18.717 1.00 96.50 279 ARG A C 1
ATOM 2128 O O . ARG A 1 279 ? 1.904 -10.290 17.981 1.00 96.50 279 ARG A O 1
ATOM 2135 N N . ASP A 1 280 ? 0.907 -11.160 19.803 1.00 93.00 280 ASP A N 1
ATOM 2136 C CA . ASP A 1 280 ? 2.085 -11.845 20.341 1.00 93.00 280 ASP A CA 1
ATOM 2137 C C . ASP A 1 280 ? 3.259 -10.862 20.537 1.00 93.00 280 ASP A C 1
ATOM 2139 O O . ASP A 1 280 ? 3.137 -9.905 21.297 1.00 93.00 280 ASP A O 1
ATOM 2143 N N . ALA A 1 281 ? 4.382 -11.067 19.843 1.00 91.94 281 ALA A N 1
ATOM 2144 C CA . ALA A 1 281 ? 5.548 -10.179 19.875 1.00 91.94 281 ALA A CA 1
ATOM 2145 C C . ALA A 1 281 ? 5.569 -9.139 18.734 1.00 91.94 281 ALA A C 1
ATOM 2147 O O . ALA A 1 281 ? 6.573 -8.453 18.552 1.00 91.94 281 ALA A O 1
ATOM 2148 N N . GLN A 1 282 ? 4.506 -9.051 17.927 1.00 94.75 282 GLN A N 1
ATOM 2149 C CA . GLN A 1 282 ? 4.427 -8.152 16.777 1.00 94.75 282 GLN A CA 1
ATOM 2150 C C . GLN A 1 282 ? 3.520 -6.954 17.053 1.00 94.75 282 GLN A C 1
ATOM 2152 O O . GLN A 1 282 ? 2.487 -7.071 17.714 1.00 94.75 282 GLN A O 1
ATOM 2157 N N . GLN A 1 283 ? 3.880 -5.820 16.457 1.00 95.00 283 GLN A N 1
ATOM 2158 C CA . GLN A 1 283 ? 3.072 -4.609 16.422 1.00 95.00 283 GLN A CA 1
ATOM 2159 C C . GLN A 1 283 ? 2.869 -4.175 14.970 1.00 95.00 283 GLN A C 1
ATOM 2161 O O . GLN A 1 283 ? 3.780 -4.320 14.151 1.00 95.00 283 GLN A O 1
ATOM 2166 N N . THR A 1 284 ? 1.696 -3.637 14.647 1.00 95.25 284 THR A N 1
ATOM 2167 C CA . THR A 1 284 ? 1.478 -2.963 13.361 1.00 95.25 284 THR A CA 1
ATOM 2168 C C . THR A 1 284 ? 2.207 -1.620 13.305 1.00 95.25 284 THR A C 1
ATOM 2170 O O . THR A 1 284 ? 2.665 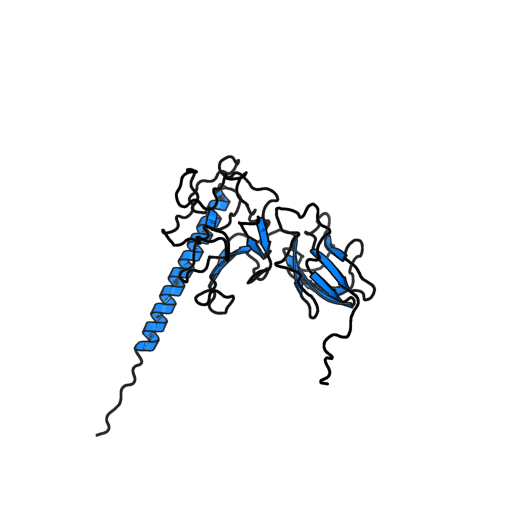-1.088 14.322 1.00 95.25 284 THR A O 1
ATOM 2173 N N . ASN A 1 285 ? 2.237 -1.007 12.120 1.00 90.94 285 ASN A N 1
ATOM 2174 C CA . ASN A 1 285 ? 2.428 0.438 12.032 1.00 90.94 285 ASN A CA 1
ATOM 2175 C C . ASN A 1 285 ? 1.335 1.171 12.840 1.00 90.94 285 ASN A C 1
ATOM 2177 O O . ASN A 1 285 ? 0.205 0.671 12.943 1.00 90.94 285 ASN A O 1
ATOM 2181 N N . PRO A 1 286 ? 1.659 2.341 13.410 1.00 91.81 286 PRO A N 1
ATOM 2182 C CA . PRO A 1 286 ? 0.669 3.191 14.051 1.00 91.81 286 PRO A CA 1
ATOM 2183 C C . PRO A 1 286 ? -0.143 3.974 13.014 1.00 91.81 286 PRO A C 1
ATOM 2185 O O . PRO A 1 286 ? 0.343 4.260 11.930 1.00 91.81 286 PRO A O 1
ATOM 2188 N N . ILE A 1 287 ? -1.357 4.377 13.354 1.00 91.69 287 ILE A N 1
ATOM 2189 C CA . ILE A 1 287 ? -2.112 5.440 12.682 1.00 91.69 287 ILE A CA 1
ATOM 2190 C C . ILE A 1 287 ? -2.334 6.534 13.720 1.00 91.69 287 ILE A C 1
ATOM 2192 O O . ILE A 1 287 ? -2.791 6.236 14.822 1.00 91.69 287 ILE A O 1
ATOM 2196 N N . PHE A 1 288 ? -2.023 7.789 13.417 1.00 91.19 288 PHE A N 1
ATOM 2197 C CA . PHE A 1 288 ? -2.294 8.884 14.345 1.00 91.19 288 PHE A CA 1
ATOM 2198 C C . PHE A 1 288 ? -3.782 9.239 14.298 1.00 91.19 288 PHE A C 1
ATOM 2200 O O . PHE A 1 288 ? -4.275 9.785 13.313 1.00 91.19 288 PHE A O 1
ATOM 2207 N N . LEU A 1 289 ? -4.504 8.898 15.366 1.00 93.62 289 LEU A N 1
ATOM 2208 C CA . LEU A 1 289 ? -5.945 9.085 15.483 1.00 93.62 289 LEU A CA 1
ATOM 2209 C C . LEU A 1 289 ? -6.256 10.149 16.533 1.00 93.62 289 LEU A C 1
ATOM 2211 O O . LEU A 1 289 ? -5.959 9.965 17.719 1.00 93.62 289 LEU A O 1
ATOM 2215 N N . GLU A 1 290 ? -6.900 11.226 16.094 1.00 94.50 290 GLU A N 1
ATOM 2216 C CA . GLU A 1 290 ? -7.501 12.225 16.970 1.00 94.50 290 GLU A CA 1
ATOM 2217 C C . GLU A 1 290 ? -8.942 11.829 17.308 1.00 94.50 290 GLU A C 1
ATOM 2219 O O . GLU A 1 290 ? -9.793 11.699 16.426 1.00 94.50 290 GLU A O 1
ATOM 2224 N N . ILE A 1 291 ? -9.218 11.645 18.596 1.00 95.88 291 ILE A N 1
ATOM 2225 C CA . ILE A 1 291 ? -10.563 11.439 19.122 1.00 95.88 291 ILE A CA 1
ATOM 2226 C C . ILE A 1 291 ? -11.037 12.756 19.731 1.00 95.88 291 ILE A C 1
ATOM 2228 O O . ILE A 1 291 ? -10.418 13.284 20.656 1.00 95.88 291 ILE A O 1
ATOM 2232 N N . VAL A 1 292 ? -12.129 13.296 19.202 1.00 95.00 292 VAL A N 1
ATOM 2233 C CA . VAL A 1 292 ? -12.709 14.574 19.639 1.00 95.00 292 VAL A CA 1
ATOM 2234 C C . VAL A 1 292 ? -14.020 14.353 20.384 1.00 95.00 292 VAL A C 1
ATOM 2236 O O . VAL A 1 292 ? -14.637 13.293 20.277 1.00 95.00 292 VAL A O 1
ATOM 2239 N N . ASP A 1 293 ? -14.463 15.347 21.150 1.00 89.38 293 ASP A N 1
ATOM 2240 C CA . ASP A 1 293 ? -15.808 15.334 21.724 1.00 89.38 293 ASP A CA 1
ATOM 2241 C C . ASP A 1 293 ? -16.874 15.172 20.635 1.00 89.38 293 ASP A C 1
ATOM 2243 O O . ASP A 1 293 ? -16.753 15.709 19.531 1.00 89.38 293 ASP A O 1
ATOM 2247 N N . TYR A 1 294 ? -17.949 14.452 20.958 1.00 71.94 294 TYR A N 1
ATOM 2248 C CA . TYR A 1 294 ? -19.116 14.395 20.089 1.00 71.94 294 TYR A CA 1
ATOM 2249 C C . TYR A 1 294 ? -19.803 15.764 20.062 1.00 71.94 294 TYR A C 1
ATOM 2251 O O . TYR A 1 294 ? -20.585 16.107 20.950 1.00 71.94 294 TYR A O 1
ATOM 2259 N N . THR A 1 295 ? -19.518 16.564 19.037 1.00 62.62 295 THR A N 1
ATOM 2260 C CA . THR A 1 295 ? -20.231 17.815 18.785 1.00 62.62 295 THR A CA 1
ATOM 2261 C C . THR A 1 295 ? -21.471 17.530 17.946 1.00 62.62 295 THR A C 1
ATOM 2263 O O . THR A 1 295 ? -21.445 17.457 16.720 1.00 62.62 295 THR A O 1
ATOM 2266 N N . ALA A 1 296 ? -22.610 17.385 18.617 1.00 56.06 296 ALA A N 1
ATOM 2267 C CA . ALA A 1 296 ? -23.912 17.333 17.965 1.00 56.06 296 ALA A CA 1
ATOM 2268 C C . ALA A 1 296 ? -24.341 18.719 17.435 1.00 56.06 296 ALA A C 1
ATOM 2270 O O . ALA A 1 296 ? -25.359 19.220 17.891 1.00 56.06 296 ALA A O 1
ATOM 2271 N N . ALA A 1 297 ? -23.578 19.374 16.547 1.00 49.44 297 ALA A N 1
ATOM 2272 C CA . ALA A 1 297 ? -24.064 20.488 15.711 1.00 49.44 297 ALA A CA 1
ATOM 2273 C C . ALA A 1 297 ? -22.967 21.128 14.842 1.00 49.44 297 ALA A C 1
ATOM 2275 O O . ALA A 1 297 ? -22.115 21.839 15.366 1.00 49.44 297 ALA A O 1
ATOM 2276 N N . THR A 1 298 ? -23.120 21.024 13.519 1.00 44.59 298 THR A N 1
ATOM 2277 C CA . THR A 1 298 ? -22.832 22.116 12.559 1.00 44.59 298 THR A CA 1
ATOM 2278 C C . THR A 1 298 ? -23.694 22.010 11.289 1.00 44.59 298 THR A C 1
ATOM 2280 O O . THR A 1 298 ? -23.281 22.454 10.230 1.00 44.59 298 THR A O 1
ATOM 2283 N N . ASP A 1 299 ? -24.914 21.464 11.381 1.00 40.34 299 ASP A N 1
ATOM 2284 C CA . ASP A 1 299 ? -25.859 21.404 10.241 1.00 40.34 299 ASP A CA 1
ATOM 2285 C C . ASP A 1 299 ? -27.222 22.050 10.546 1.00 40.34 299 ASP A C 1
ATOM 2287 O O . ASP A 1 299 ? -28.236 21.780 9.909 1.00 40.34 299 ASP A O 1
ATOM 2291 N N . TRP A 1 300 ? -27.250 22.952 11.529 1.00 46.19 300 TRP A N 1
ATOM 2292 C CA . TRP A 1 300 ? -28.388 23.840 11.764 1.00 46.19 300 TRP A CA 1
ATOM 2293 C C . TRP A 1 300 ? -28.021 25.257 11.322 1.00 46.19 300 TRP A C 1
ATOM 2295 O O . TRP A 1 300 ? -27.979 26.177 12.135 1.00 46.19 300 TRP A O 1
ATOM 2305 N N . SER A 1 301 ? -27.757 25.458 10.029 1.00 48.72 301 SER A N 1
ATOM 2306 C CA . SER A 1 301 ? -28.055 26.758 9.429 1.00 48.72 301 SER A CA 1
ATOM 2307 C C . SER A 1 301 ? -29.565 26.806 9.195 1.00 48.72 301 SER A C 1
ATOM 2309 O O . SER A 1 301 ? -30.088 26.409 8.155 1.00 48.72 301 SER A O 1
ATOM 2311 N N . LEU A 1 302 ? -30.295 27.244 10.225 1.00 49.06 302 LEU A N 1
ATOM 2312 C CA . LEU A 1 302 ? -31.644 27.749 10.018 1.00 49.06 302 LEU A CA 1
ATOM 2313 C C . LEU A 1 302 ? -31.563 28.872 8.980 1.00 49.06 302 LEU A C 1
ATOM 2315 O O . LEU A 1 302 ? -30.733 29.771 9.097 1.00 49.06 302 LEU A O 1
ATOM 2319 N N . TYR A 1 303 ? -32.429 28.793 7.975 1.00 46.66 303 TYR A N 1
ATOM 2320 C CA . TYR A 1 303 ? -32.782 29.933 7.146 1.00 46.66 303 TYR A CA 1
ATOM 2321 C C . TYR A 1 303 ? -33.248 31.076 8.060 1.00 46.66 303 TYR A C 1
ATOM 2323 O O . TYR A 1 303 ? -34.318 30.970 8.662 1.00 46.66 303 TYR A O 1
ATOM 2331 N N . GLU A 1 304 ? -32.463 32.147 8.129 1.00 44.28 304 GLU A N 1
ATOM 2332 C CA . GLU A 1 304 ? -32.933 33.511 8.396 1.00 44.28 304 GLU A CA 1
ATOM 2333 C C . GLU A 1 304 ? -32.501 34.419 7.243 1.00 44.28 304 GLU A C 1
ATOM 2335 O O . GLU A 1 304 ? -31.333 34.306 6.800 1.00 44.28 304 GLU A O 1
#